Protein AF-A0A0G0LYJ4-F1 (afdb_monomer)

Mean predicted aligned error: 6.19 Å

Foldseek 3Di:
DEEEEAAWDFPVRDDQVVLQQLAWFCWAQDPLRDTHGGQFNDWDDDPQAQKIKTFGDQPFAWPVRHTQFPVQFDDDDPPWDWDRPDRGMIMTGHPDHDPCVSVVRRRGTADPPSTHRHQWHFPDWDDDVRTTQWTWIAGPVRDIYIYGYDHDLVVSVVCVVVVVGVYYPPRPDCPPCVVPPVDDDDDDDPLVDDDDDDQPLVDDPSVPPLLVLLVLQQDAPVVPPDDDDPDPHGPSDPPDDPPHDHSHHDNVSSVVSVVPDPDDPVPPPD

Organism: NCBI:txid1618549

Nearest PDB structures (foldseek):
  4oeu-assembly1_A  TM=7.403E-01  e=1.651E-14  Campylobacter jejuni subsp. jejuni NCTC 11168 = ATCC 700819
  4oes-assembly1_A  TM=7.155E-01  e=1.148E-12  Brucella suis
  3qim-assembly2_B  TM=7.114E-01  e=8.483E-12  Escherichia coli K-12
  4wed-assembly1_A  TM=6.918E-01  e=3.859E-11  Sinorhizobium meliloti 1021
  2noo-assembly1_A  TM=6.939E-01  e=2.105E-11  Escherichia coli K-12

Radius of gyration: 23.81 Å; Cα contacts (8 Å, |Δi|>4): 448; chains: 1; bounding box: 63×43×62 Å

Sequence (270 aa):
MRVGITGRYHTDDLPEIILQDISEGLTKIDDAGQVTAGLAKSWETNDNGKTWIFHLDENKFWQDGKKVSSETVQYSFENVPIERPDSSTLVFRLESPFAPFPSVVAKPTFKKGLLGTGEWRVVNLSLVGSYVERLSLVNKNGDKKVVKFYPTEERVKLAFKLGEVDAIYDLIDPKPFDKWGVVKLSQIPDLGRYVAVFFNTKVGLLGNKDFRQALSYATDKETLSYERAISPLSPLSWAYNPQVKPYSFDQERARELIKDMDLPKEQKEN

pLDDT: mean 92.32, std 8.9, range [36.47, 98.69]

Structure (mmCIF, N/CA/C/O backbone):
data_AF-A0A0G0LYJ4-F1
#
_entry.id   AF-A0A0G0LYJ4-F1
#
loop_
_atom_site.group_PDB
_atom_site.id
_atom_site.type_symbol
_atom_site.label_atom_id
_atom_site.label_alt_id
_atom_site.label_comp_id
_atom_site.label_asym_id
_atom_site.label_entity_id
_atom_site.label_seq_id
_atom_site.pdbx_PDB_ins_code
_atom_site.Cartn_x
_atom_site.Cartn_y
_atom_site.Cartn_z
_atom_site.occupancy
_atom_site.B_iso_or_equiv
_atom_site.auth_seq_id
_atom_site.auth_comp_id
_atom_site.auth_asym_id
_atom_site.auth_atom_id
_atom_site.pdbx_PDB_model_num
ATOM 1 N N . MET A 1 1 ? -20.030 -10.721 -4.122 1.00 94.69 1 MET A N 1
ATOM 2 C CA . MET A 1 1 ? -19.053 -10.632 -5.230 1.00 94.69 1 MET A CA 1
ATOM 3 C C . MET A 1 1 ? -17.820 -11.467 -4.913 1.00 94.69 1 MET A C 1
ATOM 5 O O . MET A 1 1 ? -17.363 -11.447 -3.776 1.00 94.69 1 MET A O 1
ATOM 9 N N . ARG A 1 2 ? -17.289 -12.203 -5.888 1.00 97.94 2 ARG A N 1
ATOM 10 C CA . ARG A 1 2 ? -16.074 -13.021 -5.799 1.00 97.94 2 ARG A CA 1
ATOM 11 C C . ARG A 1 2 ? -15.002 -12.401 -6.693 1.00 97.94 2 ARG A C 1
A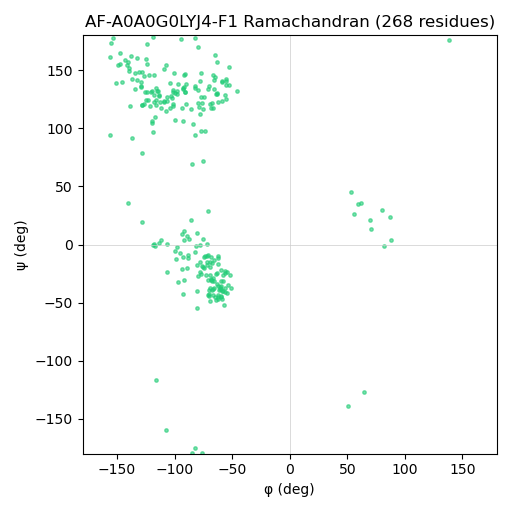TOM 13 O O . ARG A 1 2 ? -15.231 -12.239 -7.883 1.00 97.94 2 ARG A O 1
ATOM 20 N N . VAL A 1 3 ? -13.851 -12.065 -6.141 1.00 97.88 3 VAL A N 1
ATOM 21 C CA . VAL A 1 3 ? -12.751 -11.396 -6.837 1.00 97.88 3 VAL A CA 1
ATOM 22 C C . VAL A 1 3 ? -11.553 -12.333 -6.872 1.00 97.88 3 VAL A C 1
ATOM 24 O O . VAL A 1 3 ? -11.203 -12.926 -5.853 1.00 97.88 3 VAL A O 1
ATOM 27 N N . GLY A 1 4 ? -10.944 -12.486 -8.042 1.00 98.12 4 GLY A N 1
ATOM 28 C CA . GLY A 1 4 ? -9.654 -13.139 -8.211 1.00 98.12 4 GLY A CA 1
ATOM 29 C C . GLY A 1 4 ? -8.525 -12.114 -8.270 1.00 98.12 4 GLY A C 1
ATOM 30 O O . GLY A 1 4 ? -8.670 -11.091 -8.933 1.00 98.12 4 GLY A O 1
ATOM 31 N N . ILE A 1 5 ? -7.411 -12.399 -7.600 1.00 97.38 5 ILE A N 1
ATOM 32 C CA . ILE A 1 5 ? -6.181 -11.597 -7.657 1.00 97.38 5 ILE A CA 1
ATOM 33 C C . ILE A 1 5 ? -5.008 -12.525 -7.964 1.00 97.38 5 ILE A C 1
ATOM 35 O O . ILE A 1 5 ? -4.907 -13.614 -7.389 1.00 97.38 5 ILE A O 1
ATOM 39 N N . THR A 1 6 ? -4.132 -12.106 -8.874 1.00 96.19 6 THR A N 1
ATOM 40 C CA . THR A 1 6 ? -2.898 -12.832 -9.189 1.00 96.19 6 THR A CA 1
ATOM 41 C C . THR A 1 6 ? -1.829 -12.534 -8.142 1.00 96.19 6 THR A C 1
ATOM 43 O O . THR A 1 6 ? -1.583 -11.380 -7.824 1.00 96.19 6 THR A O 1
ATOM 46 N N . GLY A 1 7 ? -1.160 -13.564 -7.632 1.00 95.31 7 GLY A N 1
ATOM 47 C CA . GLY A 1 7 ? -0.036 -13.439 -6.712 1.00 95.31 7 GLY A CA 1
ATOM 48 C C . GLY A 1 7 ? -0.080 -14.452 -5.573 1.00 95.31 7 GLY A C 1
ATOM 49 O O . GLY A 1 7 ? -1.011 -15.249 -5.433 1.00 95.31 7 GLY A O 1
ATOM 50 N N . ARG A 1 8 ? 0.976 -14.431 -4.762 1.00 95.81 8 ARG A N 1
ATOM 51 C CA . ARG A 1 8 ? 1.080 -15.189 -3.516 1.00 95.81 8 ARG A CA 1
ATOM 52 C C . ARG A 1 8 ? 1.348 -14.205 -2.394 1.00 95.81 8 ARG A C 1
ATOM 54 O O . ARG A 1 8 ? 2.332 -13.480 -2.464 1.00 95.81 8 ARG A O 1
ATOM 61 N N . TYR A 1 9 ? 0.490 -14.238 -1.387 1.00 96.62 9 TYR A N 1
ATOM 62 C CA . TYR A 1 9 ? 0.508 -13.296 -0.279 1.00 96.62 9 TYR A CA 1
ATOM 63 C C . TYR A 1 9 ? 0.399 -14.063 1.033 1.00 96.62 9 TYR A C 1
ATOM 65 O O . TYR A 1 9 ? -0.315 -15.060 1.115 1.00 96.62 9 TYR A O 1
ATOM 73 N N . HIS A 1 10 ? 1.119 -13.615 2.037 1.00 95.62 10 HIS A N 1
ATOM 74 C CA . HIS A 1 10 ? 0.921 -13.859 3.452 1.00 95.62 10 HIS A CA 1
ATOM 75 C C . HIS A 1 10 ? -0.089 -12.849 4.026 1.00 95.62 10 HIS A C 1
ATOM 77 O O . HIS A 1 10 ? -0.680 -12.025 3.329 1.00 95.62 10 HIS A O 1
ATOM 83 N N . THR A 1 11 ? -0.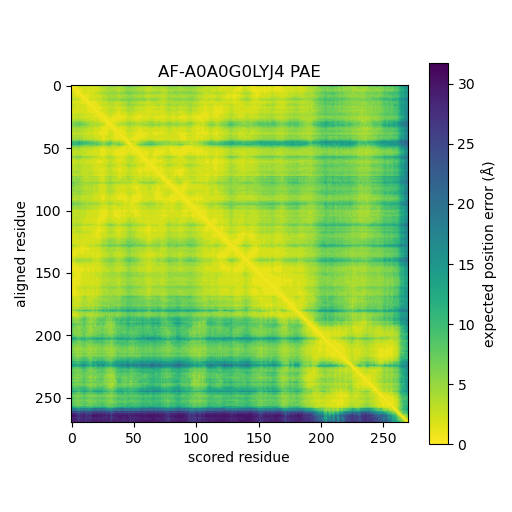364 -12.942 5.324 1.00 91.88 11 THR A N 1
ATOM 84 C CA . THR A 1 11 ? -1.320 -12.038 5.984 1.00 91.88 11 THR A CA 1
ATOM 85 C C . THR A 1 11 ? -0.779 -10.625 6.198 1.00 91.88 11 THR A C 1
ATOM 87 O O . THR A 1 11 ? -1.561 -9.708 6.422 1.00 91.88 11 THR A O 1
ATOM 90 N N . ASP A 1 12 ? 0.539 -10.451 6.170 1.00 88.88 12 ASP A N 1
ATOM 91 C CA . ASP A 1 12 ? 1.268 -9.208 6.440 1.00 88.88 12 ASP A CA 1
ATOM 92 C C . ASP A 1 12 ? 1.718 -8.457 5.172 1.00 88.88 12 ASP A C 1
ATOM 94 O O . ASP A 1 12 ? 2.195 -7.322 5.271 1.00 88.88 12 ASP A O 1
ATOM 98 N N . ASP A 1 13 ? 1.515 -9.052 3.992 1.00 92.19 13 ASP A N 1
ATOM 99 C CA . ASP A 1 13 ? 1.905 -8.510 2.682 1.00 92.19 13 ASP A CA 1
ATOM 100 C C . ASP A 1 13 ? 0.751 -8.500 1.651 1.00 92.19 13 ASP A C 1
ATOM 102 O O . ASP A 1 13 ? 0.998 -8.412 0.448 1.00 92.19 13 ASP A O 1
ATOM 106 N N . LEU A 1 14 ? -0.510 -8.579 2.103 1.00 95.06 14 LEU A N 1
ATOM 107 C CA . LEU A 1 14 ? -1.691 -8.526 1.229 1.00 95.06 14 LEU A CA 1
ATOM 108 C C . LEU A 1 14 ? -1.679 -7.286 0.307 1.00 95.06 14 LEU A C 1
ATOM 110 O O . LEU A 1 14 ? -1.147 -6.244 0.693 1.00 95.06 14 LEU A O 1
ATOM 114 N N . PRO A 1 15 ? -2.325 -7.346 -0.877 1.00 92.94 15 PRO A N 1
ATOM 115 C CA . PRO A 1 15 ? -2.405 -6.197 -1.776 1.00 92.94 15 PRO A CA 1
ATOM 116 C C . PRO A 1 15 ? -3.001 -4.963 -1.099 1.00 92.94 15 PRO A C 1
ATOM 118 O O . PRO A 1 15 ? -4.000 -5.069 -0.386 1.00 92.94 15 PRO A O 1
ATOM 121 N N . GLU A 1 16 ? -2.450 -3.788 -1.405 1.00 88.75 16 GLU A N 1
ATOM 122 C CA . GLU A 1 16 ? -2.849 -2.514 -0.793 1.00 88.75 16 GLU A CA 1
ATOM 123 C C . GLU A 1 16 ? -4.356 -2.246 -0.919 1.00 88.75 16 GLU A C 1
ATOM 125 O O . GLU A 1 16 ? -5.001 -1.900 0.065 1.00 88.75 16 GLU A O 1
ATOM 130 N N . ILE A 1 17 ? -4.953 -2.527 -2.084 1.00 88.62 17 ILE A N 1
ATOM 131 C CA . ILE A 1 17 ? -6.402 -2.377 -2.308 1.00 88.62 17 ILE A CA 1
ATOM 132 C C . ILE A 1 17 ? -7.249 -3.210 -1.331 1.00 88.62 17 ILE A C 1
ATOM 134 O O . ILE A 1 17 ? -8.345 -2.811 -0.952 1.00 88.62 17 ILE A O 1
ATOM 138 N N . ILE A 1 18 ? -6.741 -4.365 -0.893 1.00 94.56 18 ILE A N 1
ATOM 139 C CA . ILE A 1 18 ? -7.409 -5.207 0.103 1.00 94.56 18 ILE A CA 1
ATOM 140 C C . ILE A 1 18 ? -7.157 -4.671 1.512 1.00 94.56 18 ILE A C 1
ATOM 142 O O . ILE A 1 18 ? -8.072 -4.662 2.331 1.00 94.56 18 ILE A O 1
ATOM 146 N N . LEU A 1 19 ? -5.939 -4.213 1.807 1.00 94.38 19 LEU A N 1
ATOM 147 C CA . LEU A 1 19 ? -5.608 -3.643 3.113 1.00 94.38 19 LEU A CA 1
ATOM 148 C C . LEU A 1 19 ? -6.426 -2.376 3.403 1.00 94.38 19 LEU A C 1
ATOM 150 O O . LEU A 1 19 ? -6.977 -2.265 4.498 1.00 94.38 19 LEU A O 1
ATOM 154 N N . GLN A 1 20 ? -6.565 -1.481 2.421 1.00 92.31 20 GLN A N 1
ATOM 155 C CA . GLN A 1 20 ? -7.328 -0.230 2.527 1.00 92.31 20 GLN A CA 1
ATOM 156 C C . GLN A 1 20 ? -8.843 -0.451 2.637 1.00 92.31 20 GLN A C 1
ATOM 158 O O . GLN A 1 20 ? -9.533 0.310 3.314 1.00 92.31 20 GLN A O 1
ATOM 163 N N . ASP A 1 21 ? -9.367 -1.527 2.041 1.00 94.00 21 ASP A N 1
ATOM 164 C CA . ASP A 1 21 ? -10.759 -1.952 2.238 1.00 94.00 21 ASP A CA 1
ATOM 165 C C . ASP A 1 21 ? -11.027 -2.348 3.707 1.00 94.00 21 ASP A C 1
ATOM 167 O O . ASP A 1 21 ? -12.137 -2.156 4.221 1.00 94.00 21 ASP A O 1
ATOM 171 N N . ILE A 1 22 ? -10.026 -2.933 4.380 1.00 96.62 22 ILE A N 1
ATOM 172 C CA . ILE A 1 22 ? -10.177 -3.574 5.695 1.00 96.62 22 ILE A CA 1
ATOM 173 C C . ILE A 1 22 ? -9.777 -2.652 6.851 1.00 96.62 22 ILE A C 1
ATOM 175 O O . ILE A 1 22 ? -10.360 -2.744 7.936 1.00 96.62 22 ILE A O 1
ATOM 179 N N . SER A 1 23 ? -8.805 -1.760 6.663 1.00 97.06 23 SER A N 1
ATOM 180 C CA . SER A 1 23 ? -8.334 -0.850 7.710 1.00 97.06 23 SER A CA 1
ATOM 181 C C . SER A 1 23 ? -7.687 0.416 7.155 1.00 97.06 23 SER A C 1
ATOM 183 O O . SER A 1 23 ? -7.460 0.550 5.959 1.00 97.06 23 SER A O 1
ATOM 185 N N . GLU A 1 24 ? -7.367 1.347 8.049 1.00 96.38 24 GLU A N 1
ATOM 186 C CA . GLU A 1 24 ? -6.634 2.575 7.738 1.00 96.38 24 GLU A CA 1
ATOM 187 C C . GLU A 1 24 ? -5.378 2.712 8.621 1.00 96.38 24 GLU A C 1
ATOM 189 O O . GLU A 1 24 ? -5.253 2.044 9.654 1.00 96.38 24 GLU A O 1
ATOM 194 N N . GLY A 1 25 ? -4.416 3.532 8.189 1.00 97.56 25 GLY A N 1
ATOM 195 C CA . GLY A 1 25 ? -3.227 3.886 8.968 1.00 97.56 25 GLY A CA 1
ATOM 196 C C . GLY A 1 25 ? -3.492 5.015 9.969 1.00 97.56 25 GLY A C 1
ATOM 197 O O . GLY A 1 25 ? -4.618 5.495 10.112 1.00 97.56 25 GLY A O 1
ATOM 198 N N . LEU A 1 26 ? -2.451 5.490 10.665 1.00 98.38 26 LEU A N 1
ATOM 199 C CA . LEU A 1 26 ? -2.563 6.724 11.468 1.00 98.38 26 LEU A CA 1
ATOM 200 C C . LEU A 1 26 ? -2.915 7.916 10.581 1.00 98.38 26 LEU A C 1
ATOM 202 O O . LEU A 1 26 ? -3.711 8.768 10.964 1.00 98.38 26 LEU A O 1
ATOM 206 N N . THR A 1 27 ? -2.370 7.921 9.379 1.00 98.06 27 THR A N 1
ATOM 207 C CA . THR A 1 27 ? -2.645 8.875 8.311 1.00 98.06 27 THR A CA 1
ATOM 208 C C . THR A 1 27 ? -3.209 8.131 7.101 1.00 98.06 27 THR A C 1
ATOM 210 O O . THR A 1 27 ? -3.362 6.906 7.109 1.00 98.06 27 THR A O 1
ATOM 213 N N . LYS A 1 28 ? -3.539 8.876 6.050 1.00 95.19 28 LYS A N 1
ATOM 214 C CA . LYS A 1 28 ? -3.900 8.361 4.728 1.00 95.19 28 LYS A CA 1
ATOM 215 C C . LYS A 1 28 ? -3.151 9.123 3.654 1.00 95.19 28 LYS A C 1
ATOM 217 O O . LYS A 1 28 ? -2.698 10.236 3.903 1.00 95.19 28 LYS A O 1
ATOM 222 N N . ILE A 1 29 ? -3.065 8.536 2.470 1.00 89.75 29 ILE A N 1
ATOM 223 C CA . ILE A 1 29 ? -2.664 9.239 1.254 1.00 89.75 29 ILE A CA 1
ATOM 224 C C . ILE A 1 29 ? -3.925 9.421 0.416 1.00 89.75 29 ILE A C 1
ATOM 226 O O . ILE A 1 29 ? -4.631 8.445 0.172 1.00 89.75 29 ILE A O 1
ATOM 230 N N . ASP A 1 30 ? -4.247 10.659 0.060 1.00 86.88 30 ASP A N 1
ATOM 231 C CA . ASP A 1 30 ? -5.383 10.948 -0.816 1.00 86.88 30 ASP A CA 1
ATOM 232 C C . ASP A 1 30 ? -5.027 10.773 -2.303 1.00 86.88 30 ASP A C 1
ATOM 234 O O . ASP A 1 30 ? -3.881 10.492 -2.666 1.00 86.88 30 ASP A O 1
ATOM 238 N N . ASP A 1 31 ? -6.014 10.971 -3.177 1.00 81.50 31 ASP A N 1
ATOM 239 C CA . ASP A 1 31 ? -5.844 10.862 -4.631 1.00 81.50 31 ASP A CA 1
ATOM 240 C C . ASP A 1 31 ? -4.850 11.892 -5.204 1.00 81.50 31 ASP A C 1
ATOM 242 O O . ASP A 1 31 ? -4.366 11.732 -6.322 1.00 81.50 31 ASP A O 1
ATOM 246 N N . ALA A 1 32 ? -4.524 12.950 -4.453 1.00 81.50 32 ALA A N 1
ATOM 247 C CA . ALA A 1 32 ? -3.512 13.941 -4.808 1.00 81.50 32 ALA A CA 1
ATOM 248 C C . ALA A 1 32 ? -2.127 13.607 -4.220 1.00 81.50 32 ALA A C 1
ATOM 250 O O . ALA A 1 32 ? -1.219 14.438 -4.262 1.00 81.50 32 ALA A O 1
ATOM 251 N N . GLY A 1 33 ? -1.952 12.416 -3.638 1.00 81.00 33 GLY A N 1
ATOM 252 C CA . GLY A 1 33 ? -0.697 11.988 -3.027 1.00 81.00 33 GLY A CA 1
ATOM 253 C C . GLY A 1 33 ? -0.354 12.723 -1.727 1.00 81.00 33 GLY A C 1
ATOM 254 O O . GLY A 1 33 ? 0.793 12.650 -1.274 1.00 81.00 33 GLY A O 1
ATOM 255 N N . GLN A 1 34 ? -1.301 13.451 -1.132 1.00 87.38 34 GLN A N 1
ATOM 256 C CA . GLN A 1 34 ? -1.088 14.222 0.088 1.00 87.38 34 GLN A CA 1
ATOM 257 C C . GLN A 1 34 ? -1.426 13.401 1.326 1.00 87.38 34 GLN A C 1
ATOM 259 O O . GLN A 1 34 ? -2.350 12.586 1.337 1.00 87.38 34 GLN A O 1
ATOM 264 N N . VAL A 1 35 ? -0.673 13.642 2.400 1.00 93.38 35 VAL A N 1
ATOM 265 C CA . VAL A 1 35 ? -0.939 13.004 3.687 1.00 93.38 35 VAL A CA 1
ATOM 266 C C . VAL A 1 35 ? -2.138 13.679 4.351 1.00 93.38 35 VAL A C 1
ATOM 268 O O . VAL A 1 35 ? -2.111 14.876 4.630 1.00 93.38 35 VAL A O 1
ATOM 271 N N . THR A 1 36 ? -3.168 12.895 4.649 1.00 95.88 36 THR A N 1
ATOM 272 C CA . THR A 1 36 ? -4.413 13.323 5.296 1.00 95.88 36 THR A CA 1
ATOM 273 C C . THR A 1 36 ? -4.689 12.514 6.570 1.00 95.88 36 THR A C 1
ATOM 275 O O . THR A 1 36 ? -3.966 11.572 6.907 1.00 95.88 36 THR A O 1
ATOM 278 N N . ALA A 1 37 ? -5.715 12.911 7.329 1.00 97.69 37 ALA A N 1
ATOM 279 C CA . ALA A 1 37 ? -6.088 12.262 8.586 1.00 97.69 37 ALA A CA 1
ATOM 280 C C . ALA A 1 37 ? -6.592 10.817 8.379 1.00 97.69 37 ALA A C 1
ATOM 282 O O . ALA A 1 37 ? -7.430 10.547 7.516 1.00 97.69 37 ALA A O 1
ATOM 283 N N . GLY A 1 38 ? -6.094 9.895 9.207 1.00 97.19 38 GLY A N 1
ATOM 284 C CA . GLY A 1 38 ? -6.492 8.485 9.253 1.00 97.19 38 GLY A CA 1
ATOM 285 C C . GLY A 1 38 ? -7.125 8.145 10.601 1.00 97.19 38 GLY A C 1
ATOM 286 O O . GLY A 1 38 ? -8.168 8.695 10.958 1.00 97.19 38 GLY A O 1
ATOM 287 N N . LEU A 1 39 ? -6.495 7.245 11.362 1.00 98.19 39 LEU A N 1
ATOM 288 C CA . LEU A 1 39 ? -6.816 7.021 12.778 1.00 98.19 39 LEU A CA 1
ATOM 289 C C . LEU A 1 39 ? -6.407 8.204 13.666 1.00 98.19 39 LEU A C 1
ATOM 291 O O . LEU A 1 39 ? -6.989 8.392 14.733 1.00 98.19 39 LEU A O 1
ATOM 295 N N . ALA A 1 40 ? -5.410 8.983 13.246 1.00 98.56 40 ALA A N 1
ATOM 296 C CA . ALA A 1 40 ? -5.021 10.230 13.884 1.00 98.56 40 ALA A CA 1
ATOM 297 C C . ALA A 1 40 ? -5.734 11.417 13.226 1.00 98.56 40 ALA A C 1
ATOM 299 O O . ALA A 1 40 ? -5.761 11.533 11.999 1.00 98.56 40 ALA A O 1
ATOM 300 N N . LYS A 1 41 ? -6.279 12.317 14.052 1.00 97.94 41 LYS A N 1
ATOM 301 C CA . LYS A 1 41 ? -6.887 13.583 13.605 1.00 97.94 41 LYS A CA 1
ATOM 302 C C . LYS A 1 41 ? -5.843 14.656 13.302 1.00 97.94 41 LYS A C 1
ATOM 304 O O . LYS A 1 41 ? -6.104 15.556 12.511 1.00 97.94 41 LYS A O 1
ATOM 309 N N . SER A 1 42 ? -4.685 14.579 13.950 1.00 98.31 42 SER A N 1
ATOM 310 C CA . SER A 1 42 ? -3.579 15.514 13.771 1.00 98.31 42 SER A CA 1
ATOM 311 C C . SER A 1 42 ? -2.254 14.872 14.166 1.00 98.31 42 SER A C 1
ATOM 313 O O . SER A 1 42 ? -2.212 13.869 14.886 1.00 98.31 42 SER A O 1
ATOM 315 N N . TRP A 1 43 ? -1.168 15.465 13.685 1.00 98.19 43 TRP A N 1
ATOM 316 C CA . TRP A 1 43 ? 0.189 15.100 14.052 1.00 98.19 43 TRP A CA 1
ATOM 317 C C . TRP A 1 43 ? 1.105 16.318 13.991 1.00 98.19 43 TRP A C 1
ATOM 319 O O . TRP A 1 43 ? 0.842 17.271 13.256 1.00 98.19 43 TRP A O 1
ATOM 329 N N . GLU A 1 44 ? 2.185 16.277 14.757 1.00 97.69 44 GLU A N 1
ATOM 330 C CA . GLU A 1 44 ? 3.153 17.364 14.852 1.00 97.69 44 GLU A CA 1
ATOM 331 C C . GLU A 1 44 ? 4.571 16.838 15.089 1.00 97.69 44 GLU A C 1
ATOM 333 O O . GLU A 1 44 ? 4.787 15.675 15.442 1.00 97.69 44 GLU A O 1
ATOM 338 N N . THR A 1 45 ? 5.549 17.713 14.876 1.00 96.62 45 THR A N 1
ATOM 339 C CA . THR A 1 45 ? 6.952 17.479 15.216 1.00 96.62 45 THR A CA 1
ATOM 340 C C . THR A 1 45 ? 7.538 18.739 15.843 1.00 96.62 45 THR A C 1
ATOM 342 O O . THR A 1 45 ? 7.207 19.851 15.433 1.00 96.62 45 THR A O 1
ATOM 345 N N . ASN A 1 46 ? 8.396 18.573 16.848 1.00 92.06 46 ASN A N 1
ATOM 346 C CA . ASN A 1 46 ? 8.985 19.669 17.624 1.00 92.06 46 ASN A CA 1
ATOM 347 C C . ASN A 1 46 ? 10.515 19.767 17.486 1.00 92.06 46 ASN A C 1
ATOM 349 O O . ASN A 1 46 ? 11.128 20.663 18.061 1.00 92.06 46 ASN A O 1
ATOM 353 N N . ASP A 1 47 ? 11.138 18.866 16.727 1.00 92.38 47 ASP A N 1
ATOM 354 C CA . ASP A 1 47 ? 12.594 18.711 16.642 1.00 92.38 47 ASP A CA 1
ATOM 355 C C . ASP A 1 47 ? 13.070 18.421 15.206 1.00 92.38 47 ASP A C 1
ATOM 357 O O . ASP A 1 47 ? 14.032 17.682 14.971 1.00 92.38 47 ASP A O 1
ATOM 361 N N . ASN A 1 48 ? 12.396 19.043 14.236 1.00 88.88 48 ASN A N 1
ATOM 362 C CA . ASN A 1 48 ? 12.660 18.908 12.802 1.00 88.88 48 ASN A CA 1
ATOM 363 C C . ASN A 1 48 ? 12.470 17.477 12.270 1.00 88.88 48 ASN A C 1
ATOM 365 O O . ASN A 1 48 ? 13.189 17.054 11.368 1.00 88.88 48 ASN A O 1
ATOM 369 N N . GLY A 1 49 ? 11.493 16.732 12.789 1.00 92.94 49 GLY A N 1
ATOM 370 C CA . GLY A 1 49 ? 11.117 15.422 12.259 1.00 92.94 49 GLY A CA 1
ATOM 371 C C . GLY A 1 49 ? 11.924 14.257 12.822 1.00 92.94 49 GLY A C 1
ATOM 372 O O . GLY A 1 49 ? 12.021 13.239 12.140 1.00 92.94 49 GLY A O 1
ATOM 373 N N . LYS A 1 50 ? 12.515 14.393 14.019 1.00 96.44 50 LYS A N 1
ATOM 374 C CA . LYS A 1 50 ? 13.064 13.259 14.788 1.00 96.44 50 LYS A CA 1
ATOM 375 C C . LYS A 1 50 ? 12.036 12.677 15.759 1.00 96.44 50 LYS A C 1
ATOM 377 O O . LYS A 1 50 ? 12.047 11.480 16.013 1.00 96.44 50 LYS A O 1
ATOM 382 N N . THR A 1 51 ? 11.128 13.494 16.263 1.00 97.88 51 THR A N 1
ATOM 383 C CA . THR A 1 51 ? 10.017 13.121 17.125 1.00 97.88 51 THR A CA 1
ATOM 384 C C . THR A 1 51 ? 8.728 13.467 16.402 1.00 97.88 51 THR A C 1
ATOM 386 O O . THR A 1 51 ? 8.506 14.621 16.026 1.00 97.88 51 THR A O 1
ATOM 389 N N . TRP A 1 52 ? 7.876 12.464 16.215 1.00 98.31 52 TRP A N 1
ATOM 390 C CA . TRP A 1 52 ? 6.546 12.626 15.638 1.00 98.31 52 TRP A CA 1
ATOM 391 C C . TRP A 1 52 ? 5.484 12.250 16.659 1.00 98.31 52 TRP A C 1
ATOM 393 O O . TRP A 1 52 ? 5.495 11.135 17.178 1.00 98.31 52 TRP A O 1
ATOM 403 N N . ILE A 1 53 ? 4.569 13.177 16.926 1.00 98.56 53 ILE A N 1
ATOM 404 C CA . ILE A 1 53 ? 3.475 13.022 17.884 1.00 98.56 53 ILE A CA 1
ATOM 405 C C . ILE A 1 53 ? 2.179 12.915 17.085 1.00 98.56 53 ILE A C 1
ATOM 407 O O . ILE A 1 53 ? 1.872 13.805 16.299 1.00 98.56 53 ILE A O 1
ATOM 411 N N . PHE A 1 54 ? 1.431 11.830 17.268 1.00 98.69 54 PHE A N 1
ATOM 412 C CA . PHE A 1 54 ? 0.143 11.591 16.617 1.00 98.69 54 PHE A CA 1
ATOM 413 C C . PHE A 1 54 ? -0.976 11.584 17.651 1.00 98.69 54 PHE A C 1
ATOM 415 O O . PHE A 1 54 ? -0.916 10.830 18.625 1.00 98.69 54 PHE A O 1
ATOM 422 N N . HIS A 1 55 ? -2.021 12.369 17.393 1.00 98.69 55 HIS A N 1
ATOM 423 C CA . HIS A 1 55 ? -3.213 12.443 18.232 1.00 98.69 55 HIS A CA 1
ATOM 424 C C . HIS A 1 55 ? -4.359 11.680 17.575 1.00 98.69 55 HIS A C 1
ATOM 426 O O . HIS A 1 55 ? -4.819 12.036 16.488 1.00 98.69 55 HIS A O 1
ATOM 432 N N . LEU A 1 56 ? -4.830 10.631 18.242 1.00 98.62 56 LEU A N 1
ATOM 433 C CA . LEU A 1 56 ? -5.910 9.776 17.768 1.00 98.62 56 LEU A CA 1
ATOM 434 C C . LEU A 1 56 ? -7.246 10.527 17.706 1.00 98.62 56 LEU A C 1
ATOM 436 O O . LEU A 1 56 ? -7.548 11.399 18.527 1.00 98.62 56 LEU A O 1
ATOM 440 N N . ASP A 1 57 ? -8.056 10.170 16.714 1.00 98.00 57 ASP A N 1
ATOM 441 C CA . ASP A 1 57 ? -9.448 10.590 16.621 1.00 98.00 57 ASP A CA 1
ATOM 442 C C . ASP A 1 57 ? -10.312 9.721 17.545 1.00 98.00 57 ASP A C 1
ATOM 444 O O . ASP A 1 57 ? -10.378 8.496 17.436 1.00 98.00 57 ASP A O 1
ATOM 448 N N . GLU A 1 58 ? -11.003 10.377 18.471 1.00 94.50 58 GLU A N 1
ATOM 449 C CA . GLU A 1 58 ? -11.848 9.724 19.463 1.00 94.50 58 GLU A CA 1
ATOM 450 C C . GLU A 1 58 ? -13.109 9.085 18.875 1.00 94.50 58 GLU A C 1
ATOM 452 O O . GLU A 1 58 ? -13.743 8.262 19.534 1.00 94.50 58 GLU A O 1
ATOM 457 N N . ASN A 1 59 ? -13.469 9.423 17.640 1.00 96.56 59 ASN A N 1
ATOM 458 C CA . ASN A 1 59 ? -14.620 8.839 16.960 1.00 96.56 59 ASN A CA 1
ATOM 459 C C . ASN A 1 59 ? -14.262 7.563 16.185 1.00 96.56 59 ASN A C 1
ATOM 461 O O . ASN A 1 59 ? -15.097 7.024 15.454 1.00 96.56 59 ASN A O 1
ATOM 465 N N . LYS A 1 60 ? -13.029 7.062 16.332 1.00 97.38 60 LYS A N 1
ATOM 466 C CA . LYS A 1 60 ? -12.561 5.850 15.659 1.00 97.38 60 LYS A CA 1
ATOM 467 C C . LYS A 1 60 ? -12.805 4.610 16.505 1.00 97.38 60 LYS A C 1
ATOM 469 O O . LYS A 1 60 ? -12.446 4.532 17.682 1.00 97.38 60 LYS A O 1
ATOM 474 N N . PHE A 1 61 ? -13.379 3.603 15.856 1.00 97.31 61 PHE A N 1
ATOM 475 C CA . PHE A 1 61 ? -13.696 2.314 16.451 1.00 97.31 61 PHE A CA 1
ATOM 476 C C . PHE A 1 61 ? -13.152 1.194 15.578 1.00 97.31 61 PHE A C 1
ATOM 478 O O . PHE A 1 61 ? -13.258 1.224 14.351 1.00 97.31 61 PHE A O 1
ATOM 485 N N . TRP A 1 62 ? -12.617 0.178 16.237 1.00 97.69 62 TRP A N 1
ATOM 486 C CA . TRP A 1 62 ? -12.344 -1.105 15.622 1.00 97.69 62 TRP A CA 1
ATOM 487 C C . TRP A 1 62 ? -13.648 -1.764 15.170 1.00 97.69 62 TRP A C 1
ATOM 489 O O . TRP A 1 62 ? -14.727 -1.517 15.713 1.00 97.69 62 TRP A O 1
ATOM 499 N N . GLN A 1 63 ? -13.547 -2.674 14.209 1.00 96.31 63 GLN A N 1
ATOM 500 C CA . GLN A 1 63 ? -14.684 -3.447 13.709 1.00 96.31 63 GLN A CA 1
ATOM 501 C C . GLN A 1 63 ? -15.354 -4.358 14.768 1.00 96.31 63 GLN A C 1
ATOM 503 O O . GLN A 1 63 ? -16.447 -4.861 14.515 1.00 96.31 63 GLN A O 1
ATOM 508 N N . ASP A 1 64 ? -14.744 -4.563 15.948 1.00 95.19 64 ASP A N 1
ATOM 509 C CA . ASP A 1 64 ? -15.369 -5.206 17.125 1.00 95.19 64 ASP A CA 1
ATOM 510 C C . ASP A 1 64 ? -16.134 -4.230 18.041 1.00 95.19 64 ASP A C 1
ATOM 512 O O . ASP A 1 64 ? -16.614 -4.628 19.103 1.00 95.19 64 ASP A O 1
ATOM 516 N N . GLY A 1 65 ? -16.241 -2.957 17.655 1.00 95.62 65 GLY A N 1
ATOM 517 C CA . GLY A 1 65 ? -16.926 -1.909 18.410 1.00 95.62 65 GLY A CA 1
ATOM 518 C C . GLY A 1 65 ? -16.099 -1.293 19.539 1.00 95.62 65 GLY A C 1
ATOM 519 O O . GLY A 1 65 ? -16.579 -0.376 20.203 1.00 95.62 65 GLY A O 1
ATOM 520 N N . LYS A 1 66 ? -14.862 -1.747 19.779 1.00 97.00 66 LYS A N 1
ATOM 521 C CA . LYS A 1 66 ? -13.986 -1.128 20.785 1.00 97.00 66 LYS A CA 1
ATOM 522 C C . LYS A 1 66 ? -13.381 0.165 20.240 1.00 97.00 66 LYS A C 1
ATOM 524 O O . LYS A 1 66 ? -12.975 0.219 19.080 1.00 97.00 66 LYS A O 1
ATOM 529 N N . LYS A 1 67 ? -13.282 1.194 21.089 1.00 97.75 67 LYS A N 1
ATOM 530 C CA . LYS A 1 67 ? -12.622 2.467 20.749 1.00 97.75 67 LYS A CA 1
ATOM 531 C C . LYS A 1 67 ? -11.159 2.206 20.374 1.00 97.75 67 LYS A C 1
ATOM 533 O O . LYS A 1 67 ? -10.504 1.358 20.988 1.00 97.75 67 LYS A O 1
ATOM 538 N N . VAL A 1 68 ? -10.663 2.914 19.365 1.00 98.25 68 VAL A N 1
ATOM 539 C CA . VAL A 1 68 ? -9.238 2.898 19.019 1.00 98.25 68 VAL A CA 1
ATOM 540 C C . VAL A 1 68 ? -8.458 3.640 20.105 1.00 98.25 68 VAL A C 1
ATOM 542 O O . VAL A 1 68 ? -8.857 4.718 20.539 1.00 98.25 68 VAL A O 1
ATOM 545 N N . SER A 1 69 ? -7.355 3.047 20.557 1.00 97.81 69 SER A N 1
ATOM 546 C CA . SER A 1 69 ? -6.414 3.654 21.503 1.00 97.81 69 SER A CA 1
ATOM 547 C C . SER A 1 69 ? -4.964 3.391 21.098 1.00 97.81 69 SER A C 1
ATOM 549 O O . SER A 1 69 ? -4.688 2.459 20.334 1.00 97.81 69 SER A O 1
ATOM 551 N N . SER A 1 70 ? -4.036 4.172 21.650 1.00 97.31 70 SER A N 1
ATOM 552 C CA . SER A 1 70 ? -2.590 4.073 21.408 1.00 97.31 70 SER A CA 1
ATOM 553 C C . SER A 1 70 ? -2.037 2.662 21.648 1.00 97.31 70 SER A C 1
ATOM 555 O O . SER A 1 70 ? -1.178 2.201 20.899 1.00 97.31 70 SER A O 1
ATOM 557 N N . GLU A 1 71 ? -2.587 1.934 22.623 1.00 96.12 71 GLU A N 1
ATOM 558 C CA . GLU A 1 71 ? -2.220 0.546 22.949 1.00 96.12 71 GLU A CA 1
ATOM 559 C C . GLU A 1 71 ? -2.709 -0.482 21.923 1.00 96.12 71 GLU A C 1
ATOM 561 O O . GLU A 1 71 ? -2.141 -1.563 21.773 1.00 96.12 71 GLU A O 1
ATOM 566 N N . THR A 1 72 ? -3.794 -0.170 21.212 1.00 96.31 72 THR A N 1
ATOM 567 C CA . THR A 1 72 ? -4.365 -1.074 20.202 1.00 96.31 72 THR A CA 1
ATOM 568 C C . THR A 1 72 ? -3.777 -0.871 18.813 1.00 96.31 72 THR A C 1
ATOM 570 O O . THR A 1 72 ? -3.874 -1.771 17.982 1.00 96.31 72 THR A O 1
ATOM 573 N N . VAL A 1 73 ? -3.175 0.293 18.563 1.00 96.75 73 VAL A N 1
ATOM 574 C CA . VAL A 1 73 ? -2.509 0.617 17.304 1.00 96.75 73 VAL A CA 1
ATOM 575 C C . VAL A 1 73 ? -1.134 -0.048 17.278 1.00 96.75 73 VAL A C 1
ATOM 577 O O . VAL A 1 73 ? -0.267 0.227 18.112 1.00 96.75 73 VAL A O 1
ATOM 580 N N . GLN A 1 74 ? -0.935 -0.935 16.304 1.00 92.00 74 GLN A N 1
ATOM 581 C CA . GLN A 1 74 ? 0.283 -1.726 16.178 1.00 92.00 74 GLN A CA 1
ATOM 582 C C . GLN A 1 74 ? 1.122 -1.223 15.006 1.00 92.00 74 GLN A C 1
ATOM 584 O O . GLN A 1 74 ? 0.721 -1.340 13.848 1.00 92.00 74 GLN A O 1
ATOM 589 N N . TYR A 1 75 ? 2.300 -0.696 15.332 1.00 93.81 75 TYR A N 1
ATOM 590 C CA . TYR A 1 75 ? 3.398 -0.462 14.402 1.00 93.81 75 TYR A CA 1
ATOM 591 C C . TYR A 1 75 ? 4.662 -1.088 14.973 1.00 93.81 75 TYR A C 1
ATOM 593 O O . TYR A 1 75 ? 4.852 -1.138 16.190 1.00 93.81 75 TYR A O 1
ATOM 601 N N . SER A 1 76 ? 5.523 -1.553 14.080 1.00 90.69 76 SER A N 1
ATOM 602 C CA . SER A 1 76 ? 6.858 -2.017 14.413 1.00 90.69 76 SER A CA 1
ATOM 603 C C . SER A 1 76 ? 7.798 -1.509 13.336 1.00 90.69 76 SER A C 1
ATOM 605 O O . SER A 1 76 ? 7.619 -1.796 12.154 1.00 90.69 76 SER A O 1
ATOM 607 N N . PHE A 1 77 ? 8.756 -0.702 13.764 1.00 93.38 77 PHE A N 1
ATOM 608 C CA . PHE A 1 77 ? 9.781 -0.109 12.929 1.00 93.38 77 PHE A CA 1
ATOM 609 C C . PHE A 1 77 ? 11.119 -0.409 13.599 1.00 93.38 77 PHE A C 1
ATOM 611 O O . PHE A 1 77 ? 11.245 -0.307 14.822 1.00 93.38 77 PHE A O 1
ATOM 618 N N . GLU A 1 78 ? 12.105 -0.813 12.807 1.00 92.62 78 GLU A N 1
ATOM 619 C CA . GLU A 1 78 ? 13.444 -1.090 13.313 1.00 92.62 78 GLU A CA 1
ATOM 620 C C . GLU A 1 78 ? 14.058 0.193 13.885 1.00 92.62 78 GLU A C 1
ATOM 622 O O . GLU A 1 78 ? 14.019 1.239 13.242 1.00 92.62 78 GLU A O 1
ATOM 627 N N . ASN A 1 79 ? 14.582 0.118 15.110 1.00 92.69 79 ASN A N 1
ATOM 628 C CA . ASN A 1 79 ? 15.213 1.232 15.828 1.00 92.69 79 ASN A CA 1
ATOM 629 C C . ASN A 1 79 ? 14.353 2.502 15.996 1.00 92.69 79 ASN A C 1
ATOM 631 O O . ASN A 1 79 ? 14.888 3.593 16.183 1.00 92.69 79 ASN A O 1
ATOM 635 N N . VAL A 1 80 ? 13.023 2.378 15.989 1.00 96.69 80 VAL A N 1
ATOM 636 C CA . VAL A 1 80 ? 12.111 3.499 16.272 1.00 96.69 80 VAL A CA 1
ATOM 637 C C . VAL A 1 80 ? 11.269 3.176 17.507 1.00 96.69 80 VAL A C 1
ATOM 639 O O . VAL A 1 80 ? 10.252 2.480 17.404 1.00 96.69 80 VAL A O 1
ATOM 642 N N . PRO A 1 81 ? 11.665 3.659 18.699 1.00 96.62 81 PRO A N 1
ATOM 643 C CA . PRO A 1 81 ? 10.842 3.559 19.894 1.00 96.62 81 PRO A CA 1
ATOM 644 C C . PRO A 1 81 ? 9.487 4.251 19.710 1.00 96.62 81 PRO A C 1
ATOM 646 O O . PRO A 1 81 ? 9.405 5.343 19.139 1.00 96.62 81 PRO A O 1
ATOM 649 N N . ILE A 1 82 ? 8.435 3.618 20.237 1.00 97.44 82 ILE A N 1
ATOM 650 C CA . ILE A 1 82 ? 7.069 4.151 20.256 1.00 97.44 82 ILE A CA 1
ATOM 651 C C . ILE A 1 82 ? 6.646 4.339 21.713 1.00 97.44 82 ILE A C 1
ATOM 653 O O . ILE A 1 82 ? 6.420 3.360 22.428 1.00 97.44 82 ILE A O 1
ATOM 657 N N . GLU A 1 83 ? 6.523 5.589 22.147 1.00 97.62 83 GLU A N 1
ATOM 658 C CA . GLU A 1 83 ? 5.977 5.946 23.458 1.00 97.62 83 GLU A CA 1
ATOM 659 C C . GLU A 1 83 ? 4.461 6.158 23.354 1.00 97.62 83 GLU A C 1
ATOM 661 O O . GLU A 1 83 ? 3.939 6.623 22.337 1.00 97.62 83 GLU A O 1
ATOM 666 N N . ARG A 1 84 ? 3.746 5.816 24.428 1.00 97.88 84 ARG A N 1
ATOM 667 C CA . ARG A 1 84 ? 2.287 5.949 24.545 1.00 97.88 84 ARG A CA 1
ATOM 668 C C . ARG A 1 84 ? 1.963 6.703 25.837 1.00 97.88 84 ARG A C 1
ATOM 670 O O . ARG A 1 84 ? 1.668 6.065 26.843 1.00 97.88 84 ARG A O 1
ATOM 677 N N . PRO A 1 85 ? 2.094 8.044 25.860 1.00 97.50 85 PRO A N 1
ATOM 678 C CA . PRO A 1 85 ? 1.905 8.831 27.084 1.00 97.50 85 PRO A CA 1
ATOM 679 C C . PRO A 1 85 ? 0.501 8.685 27.682 1.00 97.50 85 PRO A C 1
ATOM 681 O O . PRO A 1 85 ? 0.319 8.756 28.895 1.00 97.50 85 PRO A O 1
ATOM 684 N N . ASP A 1 86 ? -0.488 8.472 26.815 1.00 97.88 86 ASP A N 1
ATOM 685 C CA . ASP A 1 86 ? -1.889 8.295 27.159 1.00 97.88 86 ASP A CA 1
ATOM 686 C C . ASP A 1 86 ? -2.603 7.454 26.084 1.00 97.88 86 ASP A C 1
ATOM 688 O O . ASP A 1 86 ? -2.017 7.069 25.068 1.00 97.88 86 ASP A O 1
ATOM 692 N N . SER A 1 87 ? -3.894 7.171 26.293 1.00 97.56 87 SER A N 1
ATOM 693 C CA . SER A 1 87 ? -4.703 6.329 25.397 1.00 97.56 87 SER A CA 1
ATOM 694 C C . SER A 1 87 ? -4.949 6.906 23.996 1.00 97.56 87 SER A C 1
ATOM 696 O O . SER A 1 87 ? -5.416 6.182 23.120 1.00 97.56 87 SER A O 1
ATOM 698 N N . SER A 1 88 ? -4.663 8.186 23.775 1.00 97.94 88 SER A N 1
ATOM 699 C CA . SER A 1 88 ? -4.948 8.938 22.550 1.00 97.94 88 SER A CA 1
ATOM 700 C C . SER A 1 88 ? -3.701 9.468 21.841 1.00 97.94 88 SER A C 1
ATOM 702 O O . SER A 1 88 ? -3.834 10.081 20.786 1.00 97.94 88 SER A O 1
ATOM 704 N N . THR A 1 89 ? -2.504 9.203 22.366 1.00 98.38 89 THR A N 1
ATOM 705 C CA . THR A 1 89 ? -1.255 9.762 21.838 1.00 98.38 89 THR A CA 1
ATOM 706 C C . THR A 1 89 ? -0.245 8.657 21.530 1.00 98.38 89 THR A C 1
ATOM 708 O O . THR A 1 89 ? 0.017 7.796 22.372 1.00 98.38 89 THR A O 1
ATOM 711 N N . LEU A 1 90 ? 0.346 8.688 20.331 1.00 98.44 90 LEU A N 1
ATOM 712 C CA . LEU A 1 90 ? 1.537 7.901 19.985 1.00 98.44 90 LEU A CA 1
ATOM 713 C C . LEU A 1 90 ? 2.698 8.841 19.666 1.00 98.44 90 LEU A C 1
ATOM 715 O O . LEU A 1 90 ? 2.525 9.790 18.904 1.00 98.44 90 LEU A O 1
ATOM 719 N N . VAL A 1 91 ? 3.881 8.551 20.202 1.00 98.31 91 VAL A N 1
ATOM 720 C CA . VAL A 1 91 ? 5.103 9.319 19.941 1.00 98.31 91 VAL A CA 1
ATOM 721 C C . VAL A 1 91 ? 6.163 8.398 19.354 1.00 98.31 91 VAL A C 1
ATOM 723 O O . VAL A 1 91 ? 6.579 7.439 19.998 1.00 98.31 91 VAL A O 1
ATOM 726 N N . PHE A 1 92 ? 6.614 8.694 18.140 1.00 98.25 92 PHE A N 1
ATOM 727 C CA . PHE A 1 92 ? 7.674 7.958 17.453 1.00 98.25 92 PHE A CA 1
ATOM 728 C C . PHE A 1 92 ? 8.985 8.729 17.552 1.00 98.25 92 PHE A C 1
ATOM 730 O O . PHE A 1 92 ? 9.013 9.922 17.242 1.00 98.25 92 PHE A O 1
ATOM 737 N N . ARG A 1 93 ? 10.067 8.049 17.948 1.00 97.25 93 ARG A N 1
ATOM 738 C CA . ARG A 1 93 ? 11.417 8.629 18.014 1.00 97.25 93 ARG A CA 1
ATOM 739 C C . ARG A 1 93 ? 12.329 8.013 16.963 1.00 97.25 93 ARG A C 1
ATOM 741 O O . ARG A 1 93 ? 12.598 6.820 16.993 1.00 97.25 93 ARG A O 1
ATOM 748 N N . LEU A 1 94 ? 12.808 8.839 16.050 1.00 96.69 94 LEU A N 1
ATOM 749 C CA . LEU A 1 94 ? 13.652 8.467 14.925 1.00 96.69 94 LEU A CA 1
ATOM 750 C C . LEU A 1 94 ? 15.117 8.792 15.226 1.00 96.69 94 LEU A C 1
ATOM 752 O O . LEU A 1 94 ? 15.430 9.796 15.867 1.00 96.69 94 LEU A O 1
ATOM 756 N N . GLU A 1 95 ? 16.032 7.980 14.698 1.00 94.94 95 GLU A N 1
ATOM 757 C CA . GLU A 1 95 ? 17.477 8.212 14.834 1.00 94.94 95 GLU A CA 1
ATOM 758 C C . GLU A 1 95 ? 17.940 9.484 14.101 1.00 94.94 95 GLU A C 1
ATOM 760 O O . GLU A 1 95 ? 18.872 10.176 14.524 1.00 94.94 95 GLU A O 1
ATOM 765 N N . SER A 1 96 ? 17.267 9.826 13.000 1.00 94.69 96 SER A N 1
ATOM 766 C CA . SER A 1 96 ? 17.572 10.983 12.160 1.00 94.69 96 SER A CA 1
ATOM 767 C C . SER A 1 96 ? 16.293 11.680 11.675 1.00 94.69 96 SER A C 1
ATOM 769 O O . SER A 1 96 ? 15.230 11.058 11.666 1.00 94.69 96 SER A O 1
ATOM 771 N N . PRO A 1 97 ? 16.367 12.975 11.305 1.00 96.69 97 PRO A N 1
ATOM 772 C CA . PRO A 1 97 ? 15.225 13.701 10.761 1.00 96.69 97 PRO A CA 1
ATOM 773 C C . PRO A 1 97 ? 14.635 13.000 9.533 1.00 96.69 97 PRO A C 1
ATOM 775 O O . PRO A 1 97 ? 15.341 12.783 8.547 1.00 96.69 97 PRO A O 1
ATOM 778 N N . PHE A 1 98 ? 13.336 12.703 9.559 1.00 95.25 98 PHE A N 1
ATOM 779 C CA . PHE A 1 98 ? 12.627 12.124 8.419 1.00 95.25 98 PHE A CA 1
ATOM 780 C C . PHE A 1 98 ? 11.268 12.801 8.229 1.00 95.25 98 PHE A C 1
ATOM 782 O O . PHE A 1 98 ? 10.250 12.402 8.796 1.00 95.25 98 PHE A O 1
ATOM 789 N N . ALA A 1 99 ? 11.258 13.854 7.407 1.00 93.19 99 ALA A N 1
ATOM 790 C CA . ALA A 1 99 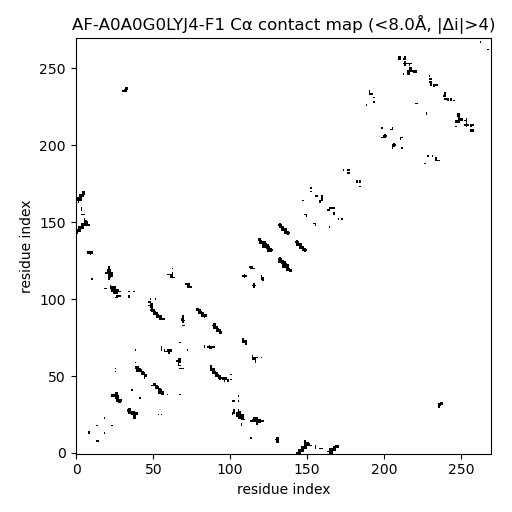? 10.055 14.627 7.096 1.00 93.19 99 ALA A CA 1
ATOM 791 C C . ALA A 1 99 ? 8.893 13.783 6.518 1.00 93.19 99 ALA A C 1
ATOM 793 O O . ALA A 1 99 ? 7.750 14.040 6.887 1.00 93.19 99 ALA A O 1
ATOM 794 N N . PRO A 1 100 ? 9.132 12.756 5.673 1.00 92.75 100 PRO A N 1
ATOM 795 C CA . PRO A 1 100 ? 8.057 11.925 5.131 1.00 92.75 100 PRO A CA 1
ATOM 796 C C . PRO A 1 100 ? 7.455 10.906 6.110 1.00 92.75 100 PRO A C 1
ATOM 798 O O . PRO A 1 100 ? 6.618 10.119 5.690 1.00 92.75 100 PRO A O 1
ATOM 801 N N . PHE A 1 101 ? 7.834 10.871 7.393 1.00 96.50 101 PHE A N 1
ATOM 802 C CA . PHE A 1 101 ? 7.322 9.863 8.335 1.00 96.50 101 PHE A CA 1
ATOM 803 C C . PHE A 1 101 ? 5.784 9.723 8.367 1.00 96.50 101 PHE A C 1
ATOM 805 O O . PHE A 1 101 ? 5.304 8.587 8.417 1.00 96.50 101 PHE A O 1
ATOM 812 N N . PRO A 1 102 ? 4.986 10.806 8.251 1.00 96.50 102 PRO A N 1
ATOM 813 C CA . PRO A 1 102 ? 3.536 10.687 8.152 1.00 96.50 102 PRO A CA 1
ATOM 814 C C . PRO A 1 102 ? 3.050 9.832 6.973 1.00 96.50 102 PRO A C 1
ATOM 816 O O . PRO A 1 102 ? 1.984 9.246 7.089 1.00 96.50 102 PRO A O 1
ATOM 819 N N . SER A 1 103 ? 3.788 9.691 5.866 1.00 93.62 103 SER A N 1
ATOM 820 C CA . SER A 1 103 ? 3.390 8.772 4.785 1.00 93.62 103 SER A CA 1
ATOM 821 C C . SER A 1 103 ? 3.687 7.305 5.107 1.00 93.62 103 SER A C 1
ATOM 823 O O . SER A 1 103 ? 3.003 6.416 4.612 1.00 93.62 103 SER A O 1
ATOM 825 N N . VAL A 1 104 ? 4.660 7.028 5.979 1.00 95.06 104 VAL A N 1
ATOM 826 C CA . VAL A 1 104 ? 5.011 5.660 6.398 1.00 95.06 104 VAL A CA 1
ATOM 827 C C . VAL A 1 104 ? 3.917 5.061 7.274 1.00 95.06 104 VAL A C 1
ATOM 829 O O . VAL A 1 104 ? 3.522 3.910 7.088 1.00 95.06 104 VAL A O 1
ATOM 832 N N . VAL A 1 105 ? 3.378 5.856 8.199 1.00 97.19 105 VAL A N 1
ATOM 833 C CA . VAL A 1 105 ? 2.258 5.447 9.062 1.00 97.19 105 VAL A CA 1
ATOM 834 C C . VAL A 1 105 ? 0.892 5.556 8.372 1.00 97.19 105 VAL A C 1
ATOM 836 O O . VAL A 1 105 ? -0.138 5.403 9.029 1.00 97.19 105 VAL A O 1
ATOM 839 N N . ALA A 1 106 ? 0.869 5.793 7.055 1.00 95.75 106 ALA A N 1
ATOM 840 C CA . ALA A 1 106 ? -0.342 5.666 6.250 1.00 95.75 106 ALA A CA 1
ATOM 841 C C . ALA A 1 106 ? -0.684 4.195 5.962 1.00 95.75 106 ALA A C 1
ATOM 843 O O . ALA A 1 106 ? -1.831 3.875 5.651 1.00 95.75 106 ALA A O 1
ATOM 844 N N . LYS A 1 107 ? 0.301 3.294 6.115 1.00 93.25 107 LYS A N 1
ATOM 845 C CA . LYS A 1 107 ? 0.104 1.848 5.998 1.00 93.25 107 LYS A CA 1
ATOM 846 C C . LYS A 1 107 ? -0.984 1.383 6.981 1.00 93.25 107 LYS A C 1
ATOM 848 O O . LYS A 1 107 ? -0.857 1.657 8.177 1.00 93.25 107 LYS A O 1
ATOM 853 N N . PRO A 1 108 ? -2.008 0.638 6.525 1.00 95.69 108 PRO A N 1
ATOM 854 C CA . PRO A 1 108 ? -3.065 0.142 7.398 1.00 95.69 108 PRO A CA 1
ATOM 855 C C . PRO A 1 108 ? -2.551 -0.683 8.585 1.00 95.69 108 PRO A C 1
ATOM 857 O O . PRO A 1 108 ? -1.671 -1.535 8.439 1.00 95.69 108 PRO A O 1
ATOM 860 N N . THR A 1 109 ? -3.132 -0.449 9.763 1.00 95.19 109 THR A N 1
ATOM 861 C CA . THR A 1 109 ? -2.834 -1.196 10.997 1.00 95.19 109 THR A CA 1
ATOM 862 C C . THR A 1 109 ? -4.006 -2.093 11.388 1.00 95.19 109 THR A C 1
ATOM 864 O O . THR A 1 109 ? -5.165 -1.798 11.091 1.00 95.19 109 THR A O 1
ATOM 867 N N . PHE A 1 110 ? -3.717 -3.205 12.061 1.00 95.31 110 PHE A N 1
ATOM 868 C CA . PHE A 1 110 ? -4.706 -4.225 12.396 1.00 95.31 110 PHE A CA 1
ATOM 869 C C . PHE A 1 110 ? -4.486 -4.754 13.807 1.00 95.31 110 PHE A C 1
ATOM 871 O O . PHE A 1 110 ? -3.357 -4.906 14.272 1.00 95.31 110 PHE A O 1
ATOM 878 N N . LYS A 1 111 ? -5.580 -5.153 14.453 1.00 94.56 111 LYS A N 1
ATOM 879 C CA . LYS A 1 111 ? -5.527 -6.114 15.554 1.00 94.56 111 LYS A CA 1
ATOM 880 C C . LYS A 1 111 ? -5.407 -7.537 14.997 1.00 94.56 111 LYS A C 1
ATOM 882 O O . LYS A 1 111 ? -5.591 -7.792 13.804 1.00 94.56 111 LYS A O 1
ATOM 887 N N . LYS A 1 112 ? -5.139 -8.492 15.894 1.00 89.69 112 LYS A N 1
ATOM 888 C CA . LYS A 1 112 ? -5.038 -9.924 15.573 1.00 89.69 112 LYS A CA 1
ATOM 889 C C . LYS A 1 112 ? -6.196 -10.384 14.676 1.00 89.69 112 LYS A C 1
ATOM 891 O O . LYS A 1 112 ? -7.357 -10.138 14.993 1.00 89.69 112 LYS A O 1
ATOM 896 N N . GLY A 1 113 ? -5.862 -11.108 13.606 1.00 89.25 113 GLY A N 1
ATOM 897 C CA . GLY A 1 113 ? -6.844 -11.668 12.675 1.00 89.25 113 GLY A CA 1
ATOM 898 C C . GLY A 1 113 ? -7.381 -10.674 11.643 1.00 89.25 113 GLY A C 1
ATOM 899 O O . GLY A 1 113 ? -8.521 -10.834 11.222 1.00 89.25 113 GLY A O 1
ATOM 900 N N . LEU A 1 114 ? -6.582 -9.670 11.250 1.00 94.62 114 LEU A N 1
ATOM 901 C CA . LEU A 1 114 ? -6.959 -8.633 10.272 1.00 94.62 114 LEU A CA 1
ATOM 902 C C . LEU A 1 114 ? -8.192 -7.824 10.703 1.00 94.62 114 LEU A C 1
ATOM 904 O O . LEU A 1 114 ? -9.021 -7.428 9.886 1.00 94.62 114 LEU A O 1
ATOM 908 N N . LEU A 1 115 ? -8.323 -7.590 12.009 1.00 95.31 115 LEU A N 1
ATOM 909 C CA . LEU A 1 115 ? -9.406 -6.789 12.556 1.00 95.31 115 LEU A CA 1
ATOM 910 C C . LEU A 1 115 ? -9.013 -5.315 12.470 1.00 95.31 115 LEU A C 1
ATOM 912 O O . LEU A 1 115 ? -8.175 -4.846 13.242 1.00 95.31 115 LEU A O 1
ATOM 916 N N . GLY A 1 116 ? -9.596 -4.624 11.496 1.00 96.88 116 GLY A N 1
ATOM 917 C CA . GLY A 1 116 ? -9.277 -3.242 11.162 1.00 96.88 116 GLY A CA 1
ATOM 918 C C . GLY A 1 116 ? -10.355 -2.245 11.578 1.00 96.88 116 GLY A C 1
ATOM 919 O O . GLY A 1 116 ? -11.192 -2.522 12.446 1.00 96.88 116 GLY A O 1
ATOM 920 N N . THR A 1 117 ? -10.329 -1.080 10.938 1.00 97.12 117 THR A N 1
ATOM 921 C CA . THR A 1 117 ? -11.314 0.009 11.088 1.00 97.12 117 THR A CA 1
ATOM 922 C C . THR A 1 117 ? -12.052 0.345 9.788 1.00 97.12 117 THR A C 1
ATOM 924 O O . THR A 1 117 ? -12.911 1.227 9.779 1.00 97.12 117 THR A O 1
ATOM 927 N N . GLY A 1 118 ? -11.736 -0.355 8.696 1.00 95.75 118 GLY A N 1
ATOM 928 C CA . GLY A 1 118 ? -12.275 -0.107 7.364 1.00 95.75 118 GLY A CA 1
ATOM 929 C C . GLY A 1 118 ? -13.707 -0.603 7.182 1.00 95.75 118 GLY A C 1
ATOM 930 O O . GLY A 1 118 ? -14.336 -1.155 8.094 1.00 95.75 118 GLY A O 1
ATOM 931 N N . GLU A 1 119 ? -14.228 -0.410 5.973 1.00 95.25 119 GLU A N 1
ATOM 932 C CA . GLU A 1 119 ? -15.597 -0.785 5.614 1.00 95.25 119 GLU A CA 1
ATOM 933 C C . GLU A 1 119 ? -15.798 -2.308 5.635 1.00 95.25 119 GLU A C 1
ATOM 935 O O . GLU A 1 119 ? -16.842 -2.797 6.078 1.00 95.25 119 GLU A O 1
ATOM 940 N N . TRP A 1 120 ? -14.787 -3.060 5.189 1.00 97.06 120 TRP A N 1
ATOM 941 C CA . TRP A 1 120 ? -14.853 -4.505 5.004 1.00 97.06 120 TRP A CA 1
ATOM 942 C C . TRP A 1 120 ? -14.182 -5.249 6.155 1.00 97.06 120 TRP A C 1
ATOM 944 O O . TRP A 1 120 ? -12.987 -5.125 6.398 1.00 97.06 120 TRP A O 1
ATOM 954 N N . ARG A 1 121 ? -14.935 -6.095 6.855 1.00 97.06 121 ARG A N 1
ATOM 955 C CA . ARG A 1 121 ? -14.411 -6.924 7.946 1.00 97.06 121 ARG A CA 1
ATOM 956 C C . ARG A 1 121 ? -14.107 -8.330 7.461 1.00 97.06 121 ARG A C 1
ATOM 958 O O . ARG A 1 121 ? -14.975 -8.975 6.871 1.00 97.06 121 ARG A O 1
ATOM 965 N N . VAL A 1 122 ? -12.927 -8.849 7.795 1.00 97.25 122 VAL A N 1
ATOM 966 C CA . VAL A 1 122 ? -12.578 -10.256 7.556 1.00 97.25 122 VAL A CA 1
ATOM 967 C C . VAL A 1 122 ? -13.401 -11.161 8.476 1.00 97.25 122 VAL A C 1
ATOM 969 O O . VAL A 1 122 ? -13.354 -11.044 9.698 1.00 97.25 122 VAL A O 1
ATOM 972 N N . VAL A 1 123 ? -14.179 -12.069 7.884 1.00 96.56 123 VAL A N 1
ATOM 973 C CA . VAL A 1 123 ? -14.971 -13.081 8.608 1.00 96.56 123 VAL A CA 1
ATOM 974 C C . VAL A 1 123 ? -14.390 -14.485 8.487 1.00 96.56 123 VAL A C 1
ATOM 976 O O . VAL A 1 123 ? -14.662 -15.332 9.333 1.00 96.56 123 VAL A O 1
ATOM 979 N N . ASN A 1 124 ? -13.611 -14.750 7.439 1.00 97.00 124 ASN A N 1
ATOM 980 C CA . ASN A 1 124 ? -12.930 -16.024 7.247 1.00 97.00 124 ASN A CA 1
ATOM 981 C C . ASN A 1 124 ? -11.642 -15.807 6.443 1.00 97.00 124 ASN A C 1
ATOM 983 O O . ASN A 1 124 ? -11.642 -15.038 5.481 1.00 97.00 124 ASN A O 1
ATOM 987 N N . LEU A 1 125 ? -10.579 -16.500 6.841 1.00 96.44 125 LEU A N 1
ATOM 988 C CA . LEU A 1 125 ? -9.274 -16.530 6.195 1.00 96.44 125 LEU A CA 1
ATOM 989 C C . LEU A 1 125 ? -8.908 -18.004 5.976 1.00 96.44 125 LEU A C 1
ATOM 991 O O . LEU A 1 125 ? -8.808 -18.746 6.954 1.00 96.44 125 LEU A O 1
ATOM 995 N N . SER A 1 126 ? -8.698 -18.421 4.725 1.00 97.25 126 SER A N 1
ATOM 996 C CA . SER A 1 126 ? -8.120 -19.733 4.409 1.00 97.25 126 SER A CA 1
ATOM 997 C C . SER A 1 126 ? -6.666 -19.590 3.979 1.00 97.25 126 SER A C 1
ATOM 999 O O . SER A 1 126 ? -6.307 -18.670 3.237 1.00 97.25 126 SER A O 1
ATOM 1001 N N . LEU A 1 127 ? -5.836 -20.516 4.458 1.00 96.81 127 LEU A N 1
ATOM 1002 C CA . LEU A 1 127 ? -4.418 -20.596 4.139 1.00 96.81 127 LEU A CA 1
ATOM 1003 C C . LEU A 1 127 ? -4.112 -21.912 3.422 1.00 96.81 127 LEU A C 1
ATOM 1005 O O . LEU A 1 127 ? -4.675 -22.955 3.757 1.00 96.81 127 LEU A O 1
ATOM 1009 N N . VAL A 1 128 ? -3.163 -21.867 2.493 1.00 95.94 128 VAL A N 1
ATOM 1010 C CA . VAL A 1 128 ? -2.500 -23.043 1.924 1.00 95.94 128 VAL A CA 1
ATOM 1011 C C . VAL A 1 128 ? -1.011 -22.914 2.236 1.00 95.94 128 VAL A C 1
ATOM 1013 O O . VAL A 1 128 ? -0.299 -22.101 1.643 1.00 95.94 128 VAL A O 1
ATOM 1016 N N . GLY A 1 129 ? -0.538 -23.690 3.213 1.00 94.81 129 GLY A N 1
ATOM 1017 C CA . GLY A 1 129 ? 0.764 -23.439 3.833 1.00 94.81 129 GLY A CA 1
ATOM 1018 C C . GLY A 1 129 ? 0.752 -22.100 4.577 1.00 94.81 129 GLY A C 1
ATOM 1019 O O . GLY A 1 129 ? -0.133 -21.865 5.396 1.00 94.81 129 GLY A O 1
ATOM 1020 N N . SER A 1 130 ? 1.714 -21.224 4.281 1.00 94.31 130 SER A N 1
ATOM 1021 C CA . SER A 1 130 ? 1.775 -19.854 4.816 1.00 94.31 130 SER A CA 1
ATOM 1022 C C . SER A 1 130 ? 1.021 -18.824 3.965 1.00 94.31 130 SER A C 1
ATOM 1024 O O . SER A 1 130 ? 0.860 -17.684 4.394 1.00 94.31 130 SER A O 1
ATOM 1026 N N . TYR A 1 131 ? 0.553 -19.205 2.773 1.00 97.06 131 TYR A N 1
ATOM 1027 C CA . TYR A 1 131 ? -0.069 -18.282 1.827 1.00 97.06 131 TYR A CA 1
ATOM 1028 C C . TYR A 1 131 ? -1.576 -18.179 2.034 1.00 97.06 131 TYR A C 1
ATOM 1030 O O . TYR A 1 131 ? -2.264 -19.186 2.199 1.00 97.06 131 TYR A O 1
ATOM 1038 N N . VAL A 1 132 ? -2.094 -16.962 1.948 1.00 97.56 132 VAL A N 1
ATOM 1039 C CA . VAL A 1 132 ? -3.517 -16.652 1.915 1.00 97.56 132 VAL A CA 1
ATOM 1040 C C . VAL A 1 132 ? -4.108 -17.144 0.603 1.00 97.56 132 VAL A C 1
ATOM 1042 O O . VAL A 1 132 ? -3.744 -16.688 -0.475 1.00 97.56 132 VAL A O 1
ATOM 1045 N N . GLU A 1 133 ? -5.046 -18.081 0.695 1.00 97.62 133 GLU A N 1
ATOM 1046 C CA . GLU A 1 133 ? -5.793 -18.587 -0.456 1.00 97.62 133 GLU A CA 1
ATOM 1047 C C . GLU A 1 133 ? -7.091 -17.796 -0.637 1.00 97.62 133 GLU A C 1
ATOM 1049 O O . GLU A 1 133 ? -7.456 -17.430 -1.759 1.00 97.62 133 GLU A O 1
ATOM 1054 N N . ARG A 1 134 ? -7.797 -17.516 0.465 1.00 98.00 134 ARG A N 1
ATOM 1055 C CA . ARG A 1 134 ? -9.095 -16.844 0.431 1.00 98.00 134 ARG A CA 1
ATOM 1056 C C . ARG A 1 134 ? -9.307 -15.937 1.630 1.00 98.00 134 ARG A C 1
ATOM 1058 O O . ARG A 1 134 ? -9.070 -16.327 2.769 1.00 98.00 134 ARG A O 1
ATOM 1065 N N . LEU A 1 135 ? -9.903 -14.780 1.366 1.00 98.00 135 LEU A N 1
ATOM 1066 C CA . LEU A 1 135 ? -10.535 -13.922 2.361 1.00 98.00 135 LEU A CA 1
ATOM 1067 C C . LEU A 1 135 ? -12.035 -13.868 2.093 1.00 98.00 135 LEU A C 1
ATOM 1069 O O . LEU A 1 135 ? -12.469 -13.647 0.965 1.00 98.00 135 LEU A O 1
ATOM 1073 N N . SER A 1 136 ? -12.840 -14.056 3.130 1.00 98.06 136 SER A N 1
ATOM 1074 C CA . SER A 1 136 ? -14.264 -13.726 3.100 1.00 98.06 136 SER A CA 1
ATOM 1075 C C . SER A 1 136 ? -14.476 -12.472 3.929 1.00 98.06 136 SER A C 1
ATOM 1077 O O . SER A 1 136 ? -14.067 -12.424 5.089 1.00 98.06 136 SER A O 1
ATOM 1079 N N . LEU A 1 137 ? -15.110 -11.476 3.328 1.00 97.81 137 LEU A N 1
ATOM 1080 C CA . LEU A 1 137 ? -15.310 -10.143 3.870 1.00 97.81 137 LEU A CA 1
ATOM 1081 C C . LEU A 1 137 ? -16.804 -9.822 3.942 1.00 97.81 137 LEU A C 1
ATOM 1083 O O . LEU A 1 137 ? -17.576 -10.226 3.065 1.00 97.81 137 LEU A O 1
ATOM 1087 N N . VAL A 1 138 ? -17.192 -9.069 4.968 1.00 97.44 138 VAL A N 1
ATOM 1088 C CA . VAL A 1 138 ? -18.552 -8.548 5.151 1.00 97.44 138 VAL A CA 1
ATOM 1089 C C . VAL A 1 138 ? -18.486 -7.074 5.538 1.00 97.44 138 VAL A C 1
ATOM 1091 O O . VAL A 1 138 ? -17.702 -6.725 6.420 1.00 97.44 138 VAL A O 1
ATOM 1094 N N . ASN A 1 139 ? -19.297 -6.224 4.908 1.00 95.81 139 ASN A N 1
ATOM 1095 C CA . ASN A 1 139 ? -19.428 -4.816 5.299 1.00 95.81 139 ASN A CA 1
ATOM 1096 C C . ASN A 1 139 ? -20.608 -4.597 6.267 1.00 95.81 139 ASN A C 1
ATOM 1098 O O . ASN A 1 139 ? -21.367 -5.517 6.584 1.00 95.81 139 ASN A O 1
ATOM 1102 N N . LYS A 1 140 ? -20.784 -3.359 6.744 1.00 90.94 140 LYS A N 1
ATOM 1103 C CA . LYS A 1 140 ? -21.868 -2.999 7.681 1.00 90.94 140 LYS A CA 1
ATOM 1104 C C . LYS A 1 140 ? -23.277 -3.188 7.103 1.00 90.94 140 LYS A C 1
ATOM 1106 O O . LYS A 1 140 ? -24.207 -3.404 7.874 1.00 90.94 140 LYS A O 1
ATOM 1111 N N . ASN A 1 141 ? -23.424 -3.159 5.778 1.00 94.88 141 ASN A N 1
ATOM 1112 C CA . ASN A 1 141 ? -24.701 -3.363 5.087 1.00 94.88 141 ASN A CA 1
ATOM 1113 C C . ASN A 1 141 ? -25.054 -4.854 4.919 1.00 94.88 141 ASN A C 1
ATOM 1115 O O . ASN A 1 141 ? -26.154 -5.183 4.484 1.00 94.88 141 ASN A O 1
ATOM 1119 N N . GLY A 1 142 ? -24.141 -5.765 5.275 1.00 95.19 142 GLY A N 1
ATOM 1120 C CA . GLY A 1 142 ? -24.313 -7.208 5.102 1.00 95.19 142 GLY A CA 1
ATOM 1121 C C . GLY A 1 142 ? -23.864 -7.732 3.736 1.00 95.19 142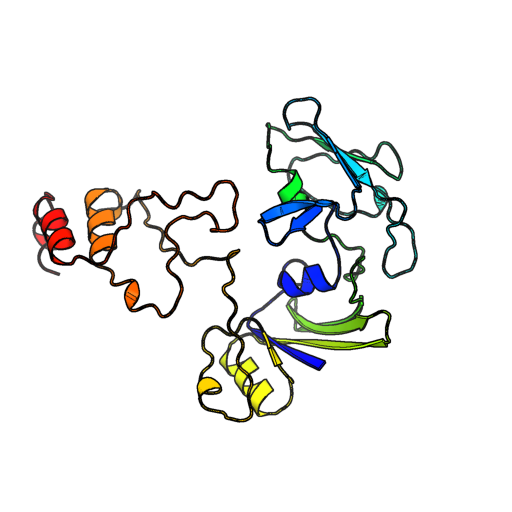 GLY A C 1
ATOM 1122 O O . GLY A 1 142 ? -23.996 -8.934 3.475 1.00 95.19 142 GLY A O 1
ATOM 1123 N N . ASP A 1 143 ? -23.292 -6.875 2.886 1.00 97.31 143 ASP A N 1
ATOM 1124 C CA . ASP A 1 143 ? -22.734 -7.281 1.602 1.00 97.31 143 ASP A CA 1
ATOM 1125 C C . ASP A 1 143 ? -21.544 -8.212 1.814 1.00 97.31 143 ASP A C 1
ATOM 1127 O O . ASP A 1 143 ? -20.746 -8.048 2.740 1.00 97.31 143 ASP A O 1
ATOM 1131 N N . LYS A 1 144 ? -21.407 -9.199 0.924 1.00 97.31 144 L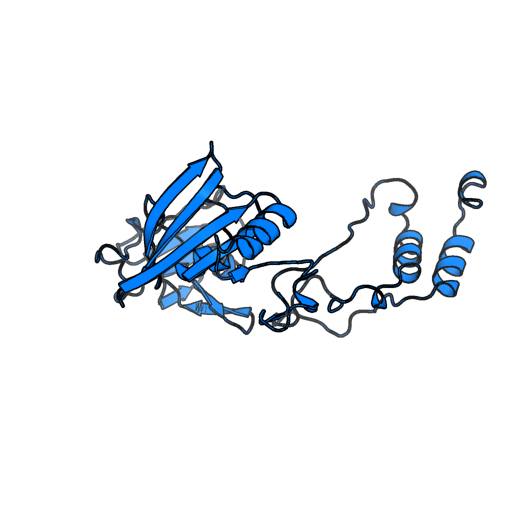YS A N 1
ATOM 1132 C CA . LYS A 1 144 ? -20.348 -10.211 0.991 1.00 97.31 144 LYS A CA 1
ATOM 1133 C C . LYS A 1 144 ? -19.380 -10.065 -0.175 1.00 97.31 144 LYS A C 1
ATOM 1135 O O . LYS A 1 144 ? -19.782 -10.110 -1.346 1.00 97.31 144 LYS A O 1
ATOM 1140 N N . LYS A 1 145 ? -18.088 -9.992 0.144 1.00 97.12 145 LYS A N 1
ATOM 1141 C CA . LYS A 1 145 ? -16.984 -10.015 -0.822 1.00 97.12 145 LYS A CA 1
ATOM 1142 C C . LYS A 1 145 ? -16.081 -11.207 -0.509 1.00 97.12 145 LYS A C 1
ATOM 1144 O O . LYS A 1 145 ? -15.725 -11.430 0.639 1.00 97.12 145 LYS A O 1
ATOM 1149 N N . VAL A 1 146 ? -15.745 -12.008 -1.512 1.00 98.12 146 VAL A N 1
ATOM 1150 C CA . VAL A 1 146 ? -14.787 -13.114 -1.378 1.00 98.12 146 VAL A CA 1
ATOM 1151 C C . VAL A 1 146 ? -13.601 -12.802 -2.264 1.00 98.12 146 VAL A C 1
ATOM 1153 O O . VAL A 1 146 ? -13.779 -12.678 -3.468 1.00 98.12 146 VAL A O 1
ATOM 1156 N N . VAL A 1 147 ? -12.412 -12.698 -1.692 1.00 98.25 147 VAL A N 1
ATOM 1157 C CA . VAL A 1 147 ? -11.166 -12.493 -2.434 1.00 98.25 147 VAL A CA 1
ATOM 1158 C C . VAL A 1 147 ? -10.433 -13.823 -2.478 1.00 98.25 147 VAL A C 1
ATOM 1160 O O . VAL A 1 147 ? -10.267 -14.464 -1.443 1.00 98.25 147 VAL A O 1
ATOM 1163 N N . LYS A 1 148 ? -10.043 -14.266 -3.670 1.00 98.38 148 LYS A N 1
ATOM 1164 C CA . LYS A 1 148 ? -9.276 -15.493 -3.897 1.00 98.38 148 LYS A CA 1
ATOM 1165 C C . LYS A 1 148 ? -7.956 -15.147 -4.573 1.00 98.38 148 LYS A C 1
ATOM 1167 O O . LYS A 1 148 ? -7.956 -14.435 -5.577 1.00 98.38 148 LYS A O 1
ATOM 1172 N N . PHE A 1 149 ? -6.864 -15.692 -4.056 1.00 98.12 149 PHE A N 1
ATOM 1173 C CA . PHE A 1 149 ? -5.527 -15.468 -4.594 1.00 98.12 149 PHE A CA 1
ATOM 1174 C C . PHE A 1 149 ? -5.083 -16.655 -5.442 1.00 98.12 149 PHE A C 1
ATOM 1176 O O . PHE A 1 149 ? -5.222 -17.814 -5.046 1.00 98.12 149 PHE A O 1
ATOM 1183 N N . TYR A 1 150 ? -4.548 -16.364 -6.623 1.00 97.75 150 TYR A N 1
ATOM 1184 C CA . TYR A 1 150 ? -4.090 -17.367 -7.572 1.00 97.75 150 TYR A CA 1
ATOM 1185 C C . TYR A 1 150 ? -2.623 -17.123 -7.917 1.00 97.75 150 TYR A C 1
ATOM 1187 O O . TYR A 1 150 ? -2.278 -16.017 -8.316 1.00 97.75 150 TYR A O 1
ATOM 1195 N N . PRO A 1 151 ? -1.751 -18.144 -7.866 1.00 96.12 151 PRO A N 1
ATOM 1196 C CA . PRO A 1 151 ? -0.323 -17.952 -8.111 1.00 96.12 151 PRO A CA 1
ATOM 1197 C C . PRO A 1 151 ? 0.068 -17.388 -9.483 1.00 96.12 151 PRO A C 1
ATOM 1199 O O . PRO A 1 151 ? 1.187 -16.904 -9.607 1.00 96.12 151 PRO A O 1
ATOM 1202 N N . THR A 1 152 ? -0.786 -17.507 -10.506 1.00 96.88 152 THR A N 1
ATOM 1203 C CA . THR A 1 152 ? -0.489 -17.058 -11.877 1.00 96.88 152 THR A CA 1
ATOM 1204 C C . THR A 1 152 ? -1.727 -16.472 -12.555 1.00 96.88 152 THR A C 1
ATOM 1206 O O . THR A 1 152 ? -2.861 -16.797 -12.173 1.00 96.88 152 THR A O 1
ATOM 1209 N N . GLU A 1 153 ? -1.513 -15.652 -13.589 1.00 96.75 153 GLU A N 1
ATOM 1210 C CA . GLU A 1 153 ? -2.600 -15.064 -14.375 1.00 96.75 153 GLU A CA 1
ATOM 1211 C C . GLU A 1 153 ? -3.448 -16.139 -15.062 1.00 96.75 153 GLU A C 1
ATOM 1213 O O . GLU A 1 153 ? -4.671 -16.056 -15.092 1.00 96.75 153 GLU A O 1
ATOM 1218 N N . GLU A 1 154 ? -2.830 -17.203 -15.567 1.00 97.75 154 GLU A N 1
ATOM 1219 C CA . GLU A 1 154 ? -3.518 -18.313 -16.229 1.00 97.75 154 GLU A CA 1
ATOM 1220 C C . GLU A 1 154 ? -4.518 -18.983 -15.286 1.00 97.75 154 GLU A C 1
ATOM 1222 O O . GLU A 1 154 ? -5.623 -19.337 -15.704 1.00 97.75 154 GLU A O 1
ATOM 1227 N N . ARG A 1 155 ? -4.162 -19.121 -14.000 1.00 97.69 155 ARG A N 1
ATOM 1228 C CA . ARG A 1 155 ? -5.041 -19.719 -12.989 1.00 97.69 155 ARG A CA 1
ATOM 1229 C C . ARG A 1 155 ? -6.225 -18.820 -12.656 1.00 97.69 155 ARG A C 1
ATOM 1231 O O . ARG A 1 155 ? -7.343 -19.329 -12.598 1.00 97.69 155 ARG A O 1
ATOM 1238 N N . VAL A 1 156 ? -6.021 -17.512 -12.474 1.00 98.31 156 VAL A N 1
ATOM 1239 C CA . VAL A 1 156 ? -7.150 -16.598 -12.217 1.00 98.31 156 VAL A CA 1
ATOM 1240 C C . VAL A 1 156 ? -8.031 -16.429 -13.458 1.00 98.31 156 VAL A C 1
ATOM 1242 O O . VAL A 1 156 ? -9.256 -16.435 -13.341 1.00 98.31 156 VAL A O 1
ATOM 1245 N N . LYS A 1 157 ? -7.435 -16.388 -14.660 1.00 97.94 157 LYS A N 1
ATOM 1246 C CA . LYS A 1 157 ? -8.156 -16.381 -15.942 1.00 97.94 157 LYS A CA 1
ATOM 1247 C C . LYS A 1 157 ? -9.012 -17.641 -16.080 1.00 97.94 157 LYS A C 1
ATOM 1249 O O . LYS A 1 157 ? -10.173 -17.541 -16.466 1.00 97.94 157 LYS A O 1
ATOM 1254 N N . LEU A 1 158 ? -8.481 -18.822 -15.753 1.00 98.06 158 LEU A N 1
ATOM 1255 C CA . LEU A 1 158 ? -9.255 -20.067 -15.754 1.00 98.06 158 LEU A CA 1
ATOM 1256 C C . LEU A 1 158 ? -10.399 -20.021 -14.733 1.00 98.06 158 LEU A C 1
ATOM 1258 O O . LEU A 1 158 ? -11.532 -20.327 -15.091 1.00 98.06 158 LEU A O 1
ATOM 1262 N N . ALA A 1 159 ? -10.134 -19.580 -13.503 1.00 98.19 159 ALA A N 1
ATOM 1263 C CA . ALA A 1 159 ? -11.157 -19.459 -12.466 1.00 98.19 159 ALA A CA 1
ATOM 1264 C C . ALA A 1 159 ? -12.305 -18.524 -12.882 1.00 98.19 159 ALA A C 1
ATOM 1266 O O . ALA A 1 159 ? -13.473 -18.830 -12.647 1.00 98.19 159 ALA A O 1
ATOM 1267 N N . PHE A 1 160 ? -11.996 -17.408 -13.547 1.00 97.94 160 PHE A N 1
ATOM 1268 C CA . PHE A 1 160 ? -13.006 -16.506 -14.099 1.00 97.94 160 PHE A CA 1
ATOM 1269 C C . PHE A 1 160 ? -13.818 -17.171 -15.218 1.00 97.94 160 PHE A C 1
ATOM 1271 O O . PHE A 1 160 ? -15.044 -17.128 -15.194 1.00 97.94 160 PHE A O 1
ATOM 1278 N N . LYS A 1 161 ? -13.159 -17.879 -16.151 1.00 96.62 161 LYS A N 1
ATOM 1279 C CA . LYS A 1 161 ? -13.835 -18.643 -17.221 1.00 96.62 161 LYS A CA 1
ATOM 1280 C C . LYS A 1 161 ? -14.775 -19.724 -16.682 1.00 96.62 161 LYS A C 1
ATOM 1282 O O . LYS A 1 161 ? -15.817 -19.968 -17.278 1.00 96.62 161 LYS A O 1
ATOM 1287 N N . LEU A 1 162 ? -14.408 -20.363 -15.571 1.00 97.19 162 LEU A N 1
ATOM 1288 C CA . LEU A 1 162 ? -15.213 -21.385 -14.894 1.00 97.19 162 LEU A CA 1
ATOM 1289 C C . LEU A 1 162 ? -16.309 -20.792 -13.987 1.00 97.19 162 LEU A C 1
ATOM 1291 O O . LEU A 1 162 ? -17.062 -21.541 -13.370 1.00 97.19 162 LEU A O 1
ATOM 1295 N N . GLY A 1 163 ? -16.406 -19.461 -13.877 1.00 96.44 163 GLY A N 1
ATOM 1296 C CA . GLY A 1 163 ? -17.377 -18.794 -13.008 1.00 96.44 163 GLY A CA 1
ATOM 1297 C C . GLY A 1 163 ? -17.085 -18.960 -11.513 1.00 96.44 163 GLY A C 1
ATOM 1298 O O . GLY A 1 163 ? -17.988 -18.819 -10.684 1.00 96.44 163 GLY A O 1
ATOM 1299 N N . GLU A 1 164 ? -15.843 -19.272 -11.134 1.00 97.81 164 GLU A N 1
ATOM 1300 C CA . GLU A 1 164 ? -15.412 -19.372 -9.735 1.00 97.81 164 GLU A CA 1
ATOM 1301 C C . GLU A 1 164 ? -15.160 -18.008 -9.078 1.00 97.81 164 GLU A C 1
ATOM 1303 O O . GLU A 1 164 ? -15.193 -17.906 -7.840 1.00 97.81 164 GLU A O 1
ATOM 1308 N N . VAL A 1 165 ? -14.882 -16.993 -9.899 1.00 98.25 165 VAL A N 1
ATOM 1309 C CA . VAL A 1 165 ? -14.784 -15.573 -9.543 1.00 98.25 165 VAL A CA 1
ATOM 1310 C C . VAL A 1 165 ? -15.612 -14.745 -10.526 1.00 98.25 165 VAL A C 1
ATOM 1312 O O . VAL A 1 165 ? -15.754 -15.119 -11.685 1.00 98.25 165 VAL A O 1
ATOM 1315 N N . ASP A 1 166 ? -16.166 -13.636 -10.043 1.00 97.50 166 ASP A N 1
ATOM 1316 C CA . ASP A 1 166 ? -17.029 -12.714 -10.792 1.00 97.50 166 ASP A CA 1
ATOM 1317 C C . ASP A 1 166 ? -16.235 -11.550 -11.410 1.00 97.50 166 ASP A C 1
ATOM 1319 O O . ASP A 1 166 ? -16.704 -10.909 -12.345 1.00 97.50 166 ASP A O 1
ATOM 1323 N N . ALA A 1 167 ? -15.048 -11.255 -10.873 1.00 96.88 167 ALA A N 1
ATOM 1324 C CA . ALA A 1 167 ? -14.144 -10.210 -11.348 1.00 96.88 167 ALA A CA 1
ATOM 1325 C C . ALA A 1 167 ? -12.682 -10.622 -11.128 1.00 96.88 167 ALA A C 1
ATOM 1327 O O . ALA A 1 167 ? -12.385 -11.409 -10.225 1.00 96.88 167 ALA A O 1
ATOM 1328 N N . ILE A 1 168 ? -11.775 -10.062 -11.928 1.00 96.81 168 ILE A N 1
ATOM 1329 C CA . ILE A 1 168 ? -10.325 -10.172 -11.735 1.00 96.81 168 ILE A CA 1
ATOM 1330 C C . ILE A 1 168 ? -9.777 -8.767 -11.512 1.00 96.81 168 ILE A C 1
ATOM 1332 O O . ILE A 1 168 ? -10.076 -7.875 -12.305 1.00 96.81 168 ILE A O 1
ATOM 1336 N N . TYR A 1 169 ? -9.006 -8.572 -10.445 1.00 93.75 169 TYR A N 1
ATOM 1337 C CA . TYR A 1 169 ? -8.300 -7.317 -10.172 1.00 93.75 169 TYR A CA 1
ATOM 1338 C C . TYR A 1 169 ? -6.798 -7.493 -10.421 1.00 93.75 169 TYR A C 1
ATOM 1340 O O . TYR A 1 169 ? -6.286 -8.608 -10.311 1.00 93.75 169 TYR A O 1
ATOM 1348 N N . ASP A 1 170 ? -6.118 -6.386 -10.735 1.00 88.06 170 ASP A N 1
ATOM 1349 C CA . ASP A 1 170 ? -4.671 -6.324 -11.018 1.00 88.06 170 ASP A CA 1
ATOM 1350 C C . ASP A 1 170 ? -4.226 -7.318 -12.116 1.00 88.06 170 ASP A C 1
ATOM 1352 O O . ASP A 1 170 ? -3.268 -8.074 -11.963 1.00 88.06 170 ASP A O 1
ATOM 1356 N N . LEU A 1 171 ? -4.989 -7.372 -13.217 1.00 91.06 171 LEU A N 1
ATOM 1357 C CA . LEU A 1 171 ? -4.678 -8.203 -14.383 1.00 91.06 171 LEU A CA 1
ATOM 1358 C C . LEU A 1 171 ? -3.823 -7.409 -15.379 1.00 91.06 171 LEU A C 1
ATOM 1360 O O . LEU A 1 171 ? -4.267 -6.377 -15.881 1.00 91.06 171 LEU A O 1
ATOM 1364 N N . ILE A 1 172 ? -2.630 -7.915 -15.688 1.00 88.12 172 ILE A N 1
ATOM 1365 C CA . ILE A 1 172 ? -1.654 -7.286 -16.584 1.00 88.12 172 ILE A CA 1
ATOM 1366 C C . ILE A 1 172 ? -2.034 -7.557 -18.039 1.00 88.12 172 ILE A C 1
ATOM 1368 O O . ILE A 1 172 ? -2.186 -6.622 -18.823 1.00 88.12 172 ILE A O 1
ATOM 1372 N N . ASP A 1 173 ? -2.214 -8.827 -18.412 1.00 91.00 173 ASP A N 1
ATOM 1373 C CA . ASP A 1 173 ? -2.657 -9.189 -19.760 1.00 91.00 173 ASP A CA 1
ATOM 1374 C C . ASP A 1 173 ? -4.163 -9.493 -19.767 1.00 91.00 173 ASP A C 1
ATOM 1376 O O . ASP A 1 173 ? -4.575 -10.564 -19.307 1.00 91.00 173 ASP A O 1
ATOM 1380 N N . PRO A 1 174 ? -5.018 -8.617 -20.330 1.00 91.88 174 PRO A N 1
ATOM 1381 C CA . PRO A 1 174 ? -6.457 -8.850 -20.361 1.00 91.88 174 PRO A CA 1
ATOM 1382 C C . PRO A 1 174 ? -6.873 -9.959 -21.337 1.00 91.88 174 PRO A C 1
ATOM 1384 O O . PRO A 1 174 ? -8.030 -10.382 -21.313 1.00 91.88 174 PRO A O 1
ATOM 1387 N N . LYS A 1 175 ? -5.982 -10.464 -22.201 1.00 93.56 175 LYS A N 1
ATOM 1388 C CA . LYS A 1 175 ? -6.345 -11.491 -23.185 1.00 93.56 175 LYS A CA 1
ATOM 1389 C C . LYS A 1 175 ? -6.734 -12.813 -22.507 1.00 93.56 175 LYS A C 1
ATOM 1391 O O . LYS A 1 175 ? -6.087 -13.240 -21.544 1.00 93.56 175 LYS A O 1
ATOM 1396 N N . PRO A 1 176 ? -7.758 -13.525 -23.022 1.00 94.56 176 PRO A N 1
ATOM 1397 C CA . PRO A 1 176 ? -8.546 -13.226 -24.228 1.00 94.56 176 PRO A CA 1
ATOM 1398 C C . PRO A 1 176 ? -9.824 -12.398 -23.965 1.00 94.56 176 PRO A C 1
ATOM 1400 O O . PRO A 1 176 ? -10.709 -12.351 -24.820 1.00 94.56 176 PRO A O 1
ATOM 1403 N N . PHE A 1 177 ? -9.986 -11.829 -22.768 1.00 95.25 177 PHE A N 1
ATOM 1404 C CA . PHE A 1 177 ? -11.222 -11.156 -22.358 1.00 95.25 177 PHE A CA 1
ATOM 1405 C C . PHE A 1 177 ? -11.439 -9.810 -23.056 1.00 95.25 177 PHE A C 1
ATOM 1407 O O . PHE A 1 177 ? -12.572 -9.349 -23.137 1.00 95.25 177 PHE A O 1
ATOM 1414 N N . ASP A 1 178 ? -10.386 -9.238 -23.640 1.00 92.69 178 ASP A N 1
ATOM 1415 C CA . ASP A 1 178 ? -10.424 -8.087 -24.552 1.00 92.69 178 ASP A CA 1
ATOM 1416 C C . ASP A 1 178 ? -11.360 -8.278 -25.750 1.00 92.69 178 ASP A C 1
ATOM 1418 O O . ASP A 1 178 ? -11.863 -7.307 -26.308 1.00 92.69 178 ASP A O 1
ATOM 1422 N N . LYS A 1 179 ? -11.639 -9.531 -26.118 1.00 94.56 179 LYS A N 1
ATOM 1423 C CA . LYS A 1 179 ? -12.531 -9.886 -27.229 1.00 94.56 179 LYS A CA 1
ATOM 1424 C C . LYS A 1 179 ? -13.885 -10.430 -26.778 1.00 94.56 179 LYS A C 1
ATOM 1426 O O . LYS A 1 179 ? -14.698 -10.818 -27.615 1.00 94.56 179 LYS A O 1
ATOM 1431 N N . TRP A 1 180 ? -14.134 -10.526 -25.474 1.00 94.12 180 TRP A N 1
ATOM 1432 C CA . TRP A 1 180 ? -15.363 -11.110 -24.941 1.00 94.12 180 TRP A CA 1
ATOM 1433 C C . TRP A 1 180 ? -16.408 -10.018 -24.716 1.00 94.12 180 TRP A C 1
ATOM 1435 O O . TRP A 1 180 ? -16.337 -9.287 -23.737 1.00 94.12 180 TRP A O 1
ATOM 1445 N N . GLY A 1 181 ? -17.432 -9.951 -25.573 1.00 92.62 181 GLY A N 1
ATOM 1446 C CA . GLY A 1 181 ? -18.479 -8.916 -25.494 1.00 92.62 181 GLY A CA 1
ATOM 1447 C C . GLY A 1 181 ? -19.324 -8.917 -24.209 1.00 92.62 181 GLY A C 1
ATOM 1448 O O . GLY A 1 181 ? -20.079 -7.981 -23.974 1.00 92.62 181 GLY A O 1
ATOM 1449 N N . VAL A 1 182 ? -19.200 -9.951 -23.372 1.00 92.62 182 VAL A N 1
ATOM 1450 C CA . VAL A 1 182 ? -19.865 -10.066 -22.062 1.00 92.62 182 VAL A CA 1
ATOM 1451 C C . VAL A 1 182 ? -18.987 -9.612 -20.892 1.00 92.62 182 VAL A C 1
ATOM 1453 O O . VAL A 1 182 ? -19.463 -9.551 -19.761 1.00 92.62 182 VAL A O 1
ATOM 1456 N N . VAL A 1 183 ? -17.707 -9.312 -21.136 1.00 95.00 183 VAL A N 1
ATOM 1457 C CA . VAL A 1 183 ? -16.762 -8.876 -20.105 1.00 95.00 183 VAL A CA 1
ATOM 1458 C C . VAL A 1 183 ? -16.572 -7.371 -20.205 1.00 95.00 183 VAL A C 1
ATOM 1460 O O . VAL A 1 183 ? -16.202 -6.839 -21.248 1.00 95.00 183 VAL A O 1
ATOM 1463 N N . LYS A 1 184 ? -16.786 -6.676 -19.089 1.00 95.50 184 LYS A N 1
ATOM 1464 C CA . LYS A 1 184 ? -16.412 -5.270 -18.964 1.00 95.50 184 LYS A CA 1
ATOM 1465 C C . LYS A 1 184 ? -14.951 -5.184 -18.535 1.00 95.50 184 LYS A C 1
ATOM 1467 O O . LYS A 1 184 ? -14.616 -5.596 -17.427 1.00 95.50 184 LYS A O 1
ATOM 1472 N N . LEU A 1 185 ? -14.108 -4.612 -19.387 1.00 94.00 185 LEU A N 1
ATOM 1473 C CA . LEU A 1 185 ? -12.740 -4.255 -19.027 1.00 94.00 185 LEU A CA 1
ATOM 1474 C C . LEU A 1 185 ? -12.687 -2.812 -18.527 1.00 94.00 185 LEU A C 1
ATOM 1476 O O . LEU A 1 185 ? -13.283 -1.916 -19.122 1.00 94.00 185 LEU A O 1
ATOM 1480 N N . SER A 1 186 ? -11.971 -2.603 -17.426 1.00 91.75 186 SER A N 1
ATOM 1481 C CA . SER A 1 186 ? -11.662 -1.284 -16.880 1.00 91.75 186 SER A CA 1
ATOM 1482 C C . SER A 1 186 ? -10.157 -1.203 -16.695 1.00 91.75 186 SER A C 1
ATOM 1484 O O . SER A 1 186 ? -9.588 -2.026 -15.983 1.00 91.75 186 SER A O 1
ATOM 1486 N N . GLN A 1 187 ? -9.523 -0.232 -17.344 1.00 87.00 187 GLN A N 1
ATOM 1487 C CA . GLN A 1 187 ? -8.099 0.047 -17.198 1.00 87.00 187 GLN A CA 1
ATOM 1488 C C . GLN A 1 187 ? -7.951 1.358 -16.440 1.00 87.00 187 GLN A C 1
ATOM 1490 O O . GLN A 1 187 ? -8.511 2.376 -16.843 1.00 87.00 187 GLN A O 1
ATOM 1495 N N . ILE A 1 188 ? -7.236 1.307 -15.323 1.00 83.50 188 ILE A N 1
ATOM 1496 C CA . ILE A 1 188 ? -6.947 2.465 -14.483 1.00 83.50 188 ILE A CA 1
ATOM 1497 C C . ILE A 1 188 ? -5.429 2.461 -14.287 1.00 83.50 188 ILE A C 1
ATOM 1499 O O . ILE A 1 188 ? -4.914 1.451 -13.801 1.00 83.50 188 ILE A O 1
ATOM 1503 N N . PRO A 1 189 ? -4.701 3.515 -14.698 1.00 80.75 189 PRO A N 1
ATOM 1504 C CA . PRO A 1 189 ? -3.274 3.620 -14.424 1.00 80.75 189 PRO A CA 1
ATOM 1505 C C . PRO A 1 189 ? -3.009 3.581 -12.915 1.00 80.75 189 PRO A C 1
ATOM 1507 O O . PRO A 1 189 ? -3.536 4.405 -12.168 1.00 80.75 189 PRO A O 1
ATOM 1510 N N . ASP A 1 190 ? -2.186 2.634 -12.465 1.00 81.62 190 ASP A N 1
ATOM 1511 C CA . ASP A 1 190 ? -1.662 2.638 -11.099 1.00 81.62 190 ASP A CA 1
ATOM 1512 C C . ASP A 1 190 ? -0.461 3.586 -11.043 1.00 81.62 190 ASP A C 1
ATOM 1514 O O . ASP A 1 190 ? 0.668 3.213 -11.354 1.00 81.62 190 ASP A O 1
ATOM 1518 N N . LEU A 1 191 ? -0.713 4.836 -10.656 1.00 81.56 191 LEU A N 1
ATOM 1519 C CA . LEU A 1 191 ? 0.323 5.863 -10.534 1.00 81.56 191 LEU A CA 1
ATOM 1520 C C . LEU A 1 191 ? 1.161 5.723 -9.251 1.00 81.56 191 LEU A C 1
ATOM 1522 O O . LEU A 1 191 ? 2.069 6.528 -9.033 1.00 81.56 191 LEU A O 1
ATOM 1526 N N . GLY A 1 192 ? 0.873 4.731 -8.402 1.00 78.56 192 GLY A N 1
ATOM 1527 C CA . GLY A 1 192 ? 1.684 4.352 -7.245 1.00 78.56 192 GLY A CA 1
ATOM 1528 C C . GLY A 1 192 ? 2.767 3.323 -7.580 1.00 78.56 192 GLY A C 1
ATOM 1529 O O . GLY A 1 192 ? 3.674 3.102 -6.774 1.00 78.56 192 GLY A O 1
ATOM 1530 N N . ARG A 1 193 ? 2.715 2.708 -8.769 1.00 82.25 193 ARG A N 1
ATOM 1531 C CA . ARG A 1 193 ? 3.679 1.702 -9.230 1.00 82.25 193 ARG A CA 1
ATOM 1532 C C . ARG A 1 193 ? 4.256 2.087 -10.587 1.00 82.25 193 ARG A C 1
ATOM 1534 O O . ARG A 1 193 ? 3.582 2.620 -11.455 1.00 82.25 193 ARG A O 1
ATOM 1541 N N . TYR A 1 194 ? 5.529 1.771 -10.793 1.00 86.94 194 TYR A N 1
ATOM 1542 C CA . TYR A 1 194 ? 6.167 1.887 -12.099 1.00 86.94 194 TYR A CA 1
ATOM 1543 C C . TYR A 1 194 ? 7.121 0.719 -12.321 1.00 86.94 194 TYR A C 1
ATOM 1545 O O . TYR A 1 194 ? 7.632 0.114 -11.376 1.00 86.94 194 TYR A O 1
ATOM 1553 N N . VAL A 1 195 ? 7.356 0.397 -13.589 1.00 87.62 195 VAL A N 1
ATOM 1554 C CA . VAL A 1 195 ? 8.346 -0.600 -13.996 1.00 87.62 195 VAL A CA 1
ATOM 1555 C C . VAL A 1 195 ? 9.619 0.134 -14.391 1.00 87.62 195 VAL A C 1
ATOM 1557 O O . VAL A 1 195 ? 9.582 1.073 -15.185 1.00 87.62 195 VAL A O 1
ATOM 1560 N N . ALA A 1 196 ? 10.752 -0.297 -13.844 1.00 90.19 196 ALA A N 1
ATOM 1561 C CA . ALA A 1 196 ? 12.052 0.284 -14.145 1.00 90.19 196 ALA A CA 1
ATOM 1562 C C . ALA A 1 196 ? 13.110 -0.786 -14.395 1.00 90.19 196 ALA A C 1
ATOM 1564 O O . ALA A 1 196 ? 13.110 -1.853 -13.783 1.00 90.19 196 ALA A O 1
ATOM 1565 N N . VAL A 1 197 ? 14.047 -0.455 -15.283 1.00 90.25 197 VAL A N 1
ATOM 1566 C CA . VAL A 1 197 ? 15.270 -1.224 -15.514 1.00 90.25 197 VAL A CA 1
ATOM 1567 C C . VAL A 1 197 ? 16.410 -0.514 -14.796 1.00 90.25 197 VAL A C 1
ATOM 1569 O O . VAL A 1 197 ? 16.724 0.637 -15.100 1.00 90.25 197 VAL A O 1
ATOM 1572 N N . PHE A 1 198 ? 17.039 -1.202 -13.846 1.00 93.12 198 PHE A N 1
ATOM 1573 C CA . PHE A 1 198 ? 18.196 -0.686 -13.121 1.00 93.12 198 PHE A CA 1
ATOM 1574 C C . PHE A 1 198 ? 19.487 -1.259 -13.702 1.00 93.12 198 PHE A C 1
ATOM 1576 O O . PHE A 1 198 ? 19.636 -2.470 -13.856 1.00 93.12 198 PHE A O 1
ATOM 1583 N N . PHE A 1 199 ? 20.448 -0.383 -13.987 1.00 94.19 199 PHE A N 1
ATOM 1584 C CA . PHE A 1 199 ? 21.786 -0.789 -14.401 1.00 94.19 199 PHE A CA 1
ATOM 1585 C C . PHE A 1 199 ? 22.696 -0.935 -13.183 1.00 94.19 199 PHE A C 1
ATOM 1587 O O . PHE A 1 199 ? 22.799 -0.017 -12.368 1.00 94.19 199 PHE A O 1
ATOM 1594 N N . ASN A 1 200 ? 23.423 -2.050 -13.090 1.00 95.50 200 ASN A N 1
ATOM 1595 C CA . ASN A 1 200 ? 24.498 -2.178 -12.113 1.00 95.50 200 ASN A CA 1
ATOM 1596 C C . ASN A 1 200 ? 25.702 -1.335 -12.560 1.00 95.50 200 ASN A C 1
ATOM 1598 O O . ASN A 1 200 ? 26.521 -1.766 -13.369 1.00 95.50 200 ASN A O 1
ATOM 1602 N N . THR A 1 201 ? 25.818 -0.128 -12.012 1.00 96.25 201 THR A N 1
ATOM 1603 C CA . THR A 1 201 ? 26.853 0.850 -12.383 1.00 96.25 201 THR A CA 1
ATOM 1604 C C . THR A 1 201 ? 28.260 0.493 -11.899 1.00 96.25 201 THR A C 1
ATOM 1606 O O . THR A 1 201 ? 29.196 1.245 -12.154 1.00 96.25 201 THR A O 1
ATOM 1609 N N . LYS A 1 202 ? 28.438 -0.636 -11.205 1.00 95.12 202 LYS A N 1
ATOM 1610 C CA . LYS A 1 202 ? 29.743 -1.094 -10.707 1.00 95.12 202 LYS A CA 1
ATOM 1611 C C . LYS A 1 202 ? 30.403 -2.140 -11.609 1.00 95.12 202 LYS A C 1
ATOM 1613 O O . LYS A 1 202 ? 31.495 -2.596 -11.289 1.00 95.12 202 LYS A O 1
ATOM 1618 N N . VAL A 1 203 ? 29.748 -2.553 -12.698 1.00 91.81 203 VAL A N 1
ATOM 1619 C CA . VAL A 1 203 ? 30.189 -3.689 -13.519 1.00 91.81 203 VAL A CA 1
ATOM 1620 C C . VAL A 1 203 ? 30.349 -3.288 -14.983 1.00 91.81 203 VAL A C 1
ATOM 1622 O O . VAL A 1 203 ? 29.400 -2.833 -15.619 1.00 91.81 203 VAL A O 1
ATOM 1625 N N . GLY A 1 204 ? 31.546 -3.528 -15.528 1.00 90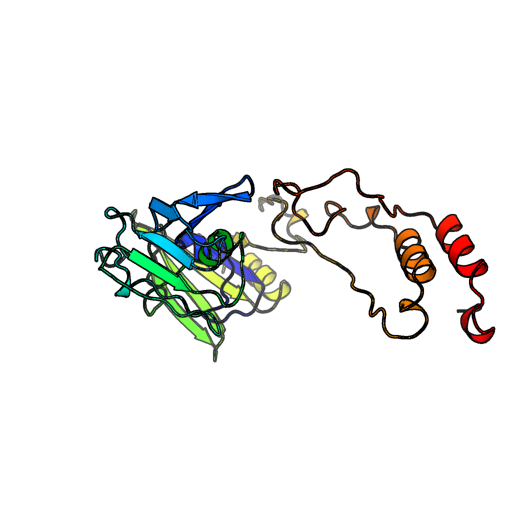.00 204 GLY A N 1
ATOM 1626 C CA . GLY A 1 204 ? 31.837 -3.452 -16.962 1.00 90.00 204 GLY A CA 1
ATOM 1627 C C . GLY A 1 204 ? 31.382 -2.148 -17.626 1.00 90.00 204 GLY A C 1
ATOM 1628 O O . GLY A 1 204 ? 31.497 -1.063 -17.053 1.00 90.00 204 GLY A O 1
ATOM 1629 N N . LEU A 1 205 ? 30.823 -2.267 -18.835 1.00 90.94 205 LEU A N 1
ATOM 1630 C CA . LEU A 1 205 ? 30.346 -1.126 -19.627 1.00 90.94 205 LEU A CA 1
ATOM 1631 C C . LEU A 1 205 ? 29.190 -0.365 -18.967 1.00 90.94 205 LEU A C 1
ATOM 1633 O O . LEU A 1 205 ? 29.035 0.831 -19.194 1.00 90.94 205 LEU A O 1
ATOM 1637 N N . LEU A 1 206 ? 28.409 -1.014 -18.097 1.00 93.62 206 LEU A N 1
ATOM 1638 C CA . LEU A 1 206 ? 27.302 -0.366 -17.390 1.00 93.62 206 LEU A CA 1
ATOM 1639 C C . LEU A 1 206 ? 27.782 0.686 -16.381 1.00 93.62 206 LEU A C 1
ATOM 1641 O O . LEU A 1 206 ? 26.986 1.533 -15.970 1.00 93.62 206 LEU A O 1
ATOM 1645 N N . GLY A 1 207 ? 29.069 0.691 -16.013 1.00 92.19 207 GLY A N 1
ATOM 1646 C CA . GLY A 1 207 ? 29.683 1.788 -15.264 1.00 92.19 207 GLY A CA 1
ATOM 1647 C C . GLY A 1 207 ? 29.805 3.083 -16.070 1.00 92.19 207 GLY A C 1
ATOM 1648 O O . GLY A 1 207 ? 29.660 4.174 -15.509 1.00 92.19 207 GLY A O 1
ATOM 1649 N N . ASN A 1 208 ? 29.947 2.991 -17.395 1.00 92.88 208 ASN A N 1
ATOM 1650 C CA . ASN A 1 208 ? 30.035 4.150 -18.274 1.00 92.88 208 ASN A CA 1
ATOM 1651 C C . ASN A 1 208 ? 28.651 4.813 -18.449 1.00 92.88 208 ASN A C 1
ATOM 1653 O O . ASN A 1 208 ? 27.658 4.168 -18.794 1.00 92.88 208 ASN A O 1
ATOM 1657 N N . LYS A 1 209 ? 28.576 6.124 -18.187 1.00 93.69 209 LYS A N 1
ATOM 1658 C CA . LYS A 1 209 ? 27.337 6.909 -18.293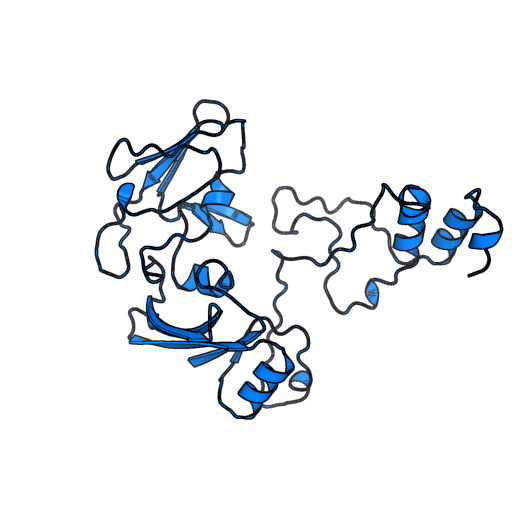 1.00 93.69 209 LYS A CA 1
ATOM 1659 C C . LYS A 1 209 ? 26.786 6.931 -19.716 1.00 93.69 209 LYS A C 1
ATOM 1661 O O . LYS A 1 209 ? 25.584 6.731 -19.886 1.00 93.69 209 LYS A O 1
ATOM 1666 N N . ASP A 1 210 ? 27.641 7.154 -20.703 1.00 94.00 210 ASP A N 1
ATOM 1667 C CA . ASP A 1 210 ? 27.242 7.278 -22.102 1.00 94.00 210 ASP A CA 1
ATOM 1668 C C . ASP A 1 210 ? 26.700 5.940 -22.617 1.00 94.00 210 ASP A C 1
ATOM 1670 O O . ASP A 1 210 ? 25.776 5.918 -23.425 1.00 94.00 210 ASP A O 1
ATOM 1674 N N . PHE A 1 211 ? 27.173 4.813 -22.065 1.00 95.00 211 PHE A N 1
ATOM 1675 C CA . PHE A 1 211 ? 26.706 3.482 -22.457 1.00 95.00 211 PHE A CA 1
ATOM 1676 C C . PHE A 1 211 ? 25.285 3.248 -21.958 1.00 95.00 211 PHE A C 1
ATOM 1678 O O . PHE A 1 211 ? 24.409 2.838 -22.715 1.00 95.00 211 PHE A O 1
ATOM 1685 N N . ARG A 1 212 ? 25.000 3.627 -20.707 1.00 95.25 212 ARG A N 1
ATOM 1686 C CA . ARG A 1 212 ? 23.628 3.605 -20.174 1.00 95.25 212 ARG A CA 1
ATOM 1687 C C . ARG A 1 212 ? 22.693 4.544 -20.939 1.00 95.25 212 ARG A C 1
ATOM 1689 O O . ARG A 1 212 ? 21.519 4.219 -21.130 1.00 95.25 212 ARG A O 1
ATOM 1696 N N . GLN A 1 213 ? 23.191 5.699 -21.385 1.00 95.12 213 GLN A N 1
ATOM 1697 C CA . GLN A 1 213 ? 22.414 6.606 -22.232 1.00 95.12 213 GLN A CA 1
ATOM 1698 C C . GLN A 1 213 ? 22.137 5.986 -23.604 1.00 95.12 213 GLN A C 1
ATOM 1700 O O . GLN A 1 213 ? 20.994 6.035 -24.050 1.00 95.12 213 GLN A O 1
ATOM 1705 N N . ALA A 1 214 ? 23.128 5.347 -24.229 1.00 95.81 214 ALA A N 1
ATOM 1706 C CA . ALA A 1 214 ? 22.954 4.641 -25.492 1.00 95.81 214 ALA A CA 1
ATOM 1707 C C . ALA A 1 214 ? 21.894 3.537 -25.389 1.00 95.81 214 ALA A C 1
ATOM 1709 O O . ALA A 1 214 ? 20.976 3.509 -26.201 1.00 95.81 214 ALA A O 1
ATOM 1710 N N . LEU A 1 215 ? 21.945 2.700 -24.344 1.00 95.38 215 LEU A N 1
ATOM 1711 C CA . LEU A 1 215 ? 20.914 1.686 -24.079 1.00 95.38 215 LEU A CA 1
ATOM 1712 C C . LEU A 1 215 ? 19.522 2.314 -23.917 1.00 95.38 215 LEU A C 1
ATOM 1714 O O . LEU A 1 215 ? 18.530 1.794 -24.431 1.00 95.38 215 LEU A O 1
ATOM 1718 N N . SER A 1 216 ? 19.451 3.466 -23.244 1.00 94.25 216 SER A N 1
ATOM 1719 C CA . SER A 1 216 ? 18.198 4.200 -23.069 1.00 94.25 216 SER A CA 1
ATOM 1720 C C . SER A 1 216 ? 17.644 4.694 -24.409 1.00 94.25 216 SER A C 1
ATOM 1722 O O . SER A 1 216 ? 16.468 4.467 -24.669 1.00 94.25 216 SER A O 1
ATOM 1724 N N . TYR A 1 217 ? 18.452 5.312 -25.277 1.00 95.75 217 TYR A N 1
ATOM 1725 C CA . TYR A 1 217 ? 18.017 5.746 -26.615 1.00 95.75 217 TYR A CA 1
ATOM 1726 C C . TYR A 1 217 ? 17.710 4.568 -27.556 1.00 95.75 217 TYR A C 1
ATOM 1728 O O . TYR A 1 217 ? 16.800 4.664 -28.371 1.00 95.75 217 TYR A O 1
ATOM 1736 N N . ALA A 1 218 ? 18.404 3.434 -27.416 1.00 95.50 218 ALA A N 1
ATOM 1737 C CA . ALA A 1 218 ? 18.198 2.241 -28.240 1.00 95.50 218 ALA A CA 1
ATOM 1738 C C . ALA A 1 218 ? 16.884 1.495 -27.944 1.00 95.50 218 ALA A C 1
ATOM 1740 O O . ALA A 1 218 ? 16.479 0.641 -28.728 1.00 95.50 218 ALA A O 1
ATOM 1741 N N . THR A 1 219 ? 16.224 1.788 -26.820 1.00 92.88 219 THR A N 1
ATOM 1742 C CA . THR A 1 219 ? 14.978 1.118 -26.423 1.00 92.88 219 THR A CA 1
ATOM 1743 C C . THR A 1 219 ? 13.759 1.904 -26.890 1.00 92.88 219 THR A C 1
ATOM 1745 O O . THR A 1 219 ? 13.519 3.018 -26.402 1.00 92.88 219 THR A O 1
ATOM 1748 N N . ASP A 1 220 ? 12.956 1.297 -27.765 1.00 91.56 220 ASP A N 1
ATOM 1749 C CA . ASP A 1 220 ? 11.671 1.849 -28.186 1.00 91.56 220 ASP A CA 1
ATOM 1750 C C . ASP A 1 220 ? 10.599 1.640 -27.110 1.00 91.56 220 ASP A C 1
ATOM 1752 O O . ASP A 1 220 ? 9.999 0.573 -26.978 1.00 91.56 220 ASP A O 1
ATOM 1756 N N . LYS A 1 221 ? 10.388 2.686 -26.308 1.00 87.88 221 LYS A N 1
ATOM 1757 C CA . LYS A 1 221 ? 9.444 2.677 -25.184 1.00 87.88 221 LYS A CA 1
ATOM 1758 C C . LYS A 1 221 ? 8.005 2.907 -25.630 1.00 87.88 221 LYS A C 1
ATOM 1760 O O . LYS A 1 221 ? 7.112 2.570 -24.868 1.00 87.88 221 LYS A O 1
ATOM 1765 N N . GLU A 1 222 ? 7.780 3.435 -26.832 1.00 83.69 222 GLU A N 1
ATOM 1766 C CA . GLU A 1 222 ? 6.431 3.708 -27.347 1.00 83.69 222 GLU A CA 1
ATOM 1767 C C . GLU A 1 222 ? 5.732 2.411 -27.793 1.00 83.69 222 GLU A C 1
ATOM 1769 O O . GLU A 1 222 ? 4.509 2.340 -27.867 1.00 83.69 222 GLU A O 1
ATOM 1774 N N . THR A 1 223 ? 6.503 1.342 -28.034 1.00 85.44 223 THR A N 1
ATOM 1775 C CA . THR A 1 223 ? 5.957 -0.008 -28.268 1.00 85.44 223 THR A CA 1
ATOM 1776 C C . THR A 1 223 ? 5.336 -0.631 -27.020 1.00 85.44 223 THR A C 1
ATOM 1778 O O . THR A 1 223 ? 4.538 -1.567 -27.123 1.00 85.44 223 THR A O 1
ATOM 1781 N N . LEU A 1 224 ? 5.677 -0.125 -25.832 1.00 79.56 224 LEU A N 1
ATOM 1782 C CA . LEU A 1 224 ? 5.045 -0.541 -24.591 1.00 79.56 224 LEU A CA 1
ATOM 1783 C C . LEU A 1 224 ? 3.663 0.116 -24.557 1.00 79.56 224 LEU A C 1
ATOM 1785 O O . LEU A 1 224 ? 3.559 1.334 -24.521 1.00 79.56 224 LEU A O 1
ATOM 1789 N N . SER A 1 225 ? 2.588 -0.676 -24.566 1.00 70.31 225 SER A N 1
ATOM 1790 C CA . SER A 1 225 ? 1.198 -0.177 -24.544 1.00 70.31 225 SER A CA 1
ATOM 1791 C C . SER A 1 225 ? 0.778 0.441 -23.194 1.00 70.31 225 SER A C 1
ATOM 1793 O O . SER A 1 225 ? -0.389 0.371 -22.818 1.00 70.31 225 SER A O 1
ATOM 1795 N N . TYR A 1 226 ? 1.729 1.005 -22.451 1.00 78.31 226 TYR A N 1
ATOM 1796 C CA . TYR A 1 226 ? 1.571 1.553 -21.110 1.00 78.31 226 TYR A CA 1
ATOM 1797 C C . TYR A 1 226 ? 2.014 3.013 -21.081 1.00 78.31 226 TYR A C 1
ATOM 1799 O O . TYR A 1 226 ? 2.846 3.445 -21.878 1.00 78.31 226 TYR A O 1
ATOM 1807 N N . GLU A 1 227 ? 1.488 3.771 -20.124 1.00 83.81 227 GLU A N 1
ATOM 1808 C CA . GLU A 1 227 ? 1.907 5.150 -19.912 1.00 83.81 227 GLU A CA 1
ATOM 1809 C C . GLU A 1 227 ? 3.382 5.210 -19.484 1.00 83.81 227 GLU A C 1
ATOM 1811 O O . GLU A 1 227 ? 3.832 4.500 -18.578 1.00 83.81 227 GLU A O 1
ATOM 1816 N N . ARG A 1 228 ? 4.168 6.047 -20.166 1.00 86.81 228 ARG A N 1
ATOM 1817 C CA . ARG A 1 228 ? 5.609 6.144 -19.942 1.00 86.81 228 ARG A CA 1
ATOM 1818 C C . ARG A 1 228 ? 5.912 6.955 -18.683 1.00 86.81 228 ARG A C 1
ATOM 1820 O O . ARG A 1 228 ? 5.791 8.177 -18.679 1.00 86.81 228 ARG A O 1
ATOM 1827 N N . ALA A 1 229 ? 6.445 6.296 -17.657 1.00 89.00 229 ALA A N 1
ATOM 1828 C CA . ALA A 1 229 ? 7.055 6.986 -16.524 1.00 89.00 229 ALA A CA 1
ATOM 1829 C C . ALA A 1 229 ? 8.344 7.709 -16.963 1.00 89.00 229 ALA A C 1
ATOM 1831 O O . ALA A 1 229 ? 9.283 7.089 -17.472 1.00 89.00 229 ALA A O 1
ATOM 1832 N N . ILE A 1 230 ? 8.401 9.028 -16.765 1.00 88.44 230 ILE A N 1
ATOM 1833 C CA . ILE A 1 230 ? 9.596 9.848 -17.049 1.00 88.44 230 ILE A CA 1
ATOM 1834 C C . ILE A 1 230 ? 10.430 10.151 -15.797 1.00 88.44 230 ILE A C 1
ATOM 1836 O O . ILE A 1 230 ? 11.574 10.585 -15.906 1.00 88.44 230 ILE A O 1
ATOM 1840 N N . SER A 1 231 ? 9.877 9.884 -14.614 1.00 87.81 231 SER A N 1
ATOM 1841 C CA . SER A 1 231 ? 10.472 10.111 -13.297 1.00 87.81 231 SER A CA 1
ATOM 1842 C C . SER A 1 231 ? 10.143 8.926 -12.379 1.00 87.81 231 SER A C 1
ATOM 1844 O O . SER A 1 231 ? 9.098 8.305 -12.571 1.00 87.81 231 SER A O 1
ATOM 1846 N N . PRO A 1 232 ? 10.980 8.609 -11.369 1.00 87.56 232 PRO A N 1
ATOM 1847 C CA . PRO A 1 232 ? 10.608 7.656 -10.319 1.00 87.56 232 PRO A CA 1
ATOM 1848 C C . PRO A 1 232 ? 9.494 8.179 -9.395 1.00 87.56 232 PRO A C 1
ATOM 1850 O O . PRO A 1 232 ? 8.987 7.426 -8.568 1.00 87.56 232 PRO A O 1
ATOM 1853 N N . LEU A 1 233 ? 9.149 9.468 -9.488 1.00 87.94 233 LEU A N 1
ATOM 1854 C CA . LEU A 1 233 ? 8.053 10.075 -8.740 1.00 87.94 233 LEU A CA 1
ATOM 1855 C C . LEU A 1 233 ? 6.761 10.022 -9.556 1.00 87.94 233 LEU A C 1
ATOM 1857 O O . LEU A 1 233 ? 6.760 10.365 -10.739 1.00 87.94 233 LEU A O 1
ATOM 1861 N N . SER A 1 234 ? 5.671 9.645 -8.889 1.00 86.94 234 SER A N 1
ATOM 1862 C CA . SER A 1 234 ? 4.316 9.668 -9.444 1.00 86.94 234 SER A CA 1
ATOM 1863 C C . SER A 1 234 ? 3.947 11.063 -9.964 1.00 86.94 234 SER A C 1
ATOM 1865 O O . SER A 1 234 ? 4.263 12.036 -9.275 1.00 86.94 234 SER A O 1
ATOM 1867 N N . PRO A 1 235 ? 3.216 11.186 -11.089 1.00 88.06 235 PRO A N 1
ATOM 186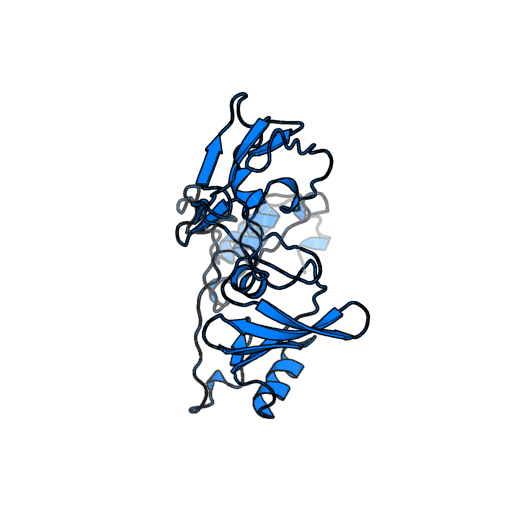8 C CA . PRO A 1 235 ? 2.651 12.457 -11.548 1.00 88.06 235 PRO A CA 1
ATOM 1869 C C . PRO A 1 235 ? 1.740 13.154 -10.529 1.00 88.06 235 PRO A C 1
ATOM 1871 O O . PRO A 1 235 ? 1.569 14.367 -10.596 1.00 88.06 235 PRO A O 1
ATOM 1874 N N . LEU A 1 236 ? 1.174 12.399 -9.580 1.00 84.81 236 LEU A N 1
ATOM 1875 C CA . LEU A 1 236 ? 0.347 12.931 -8.493 1.00 84.81 236 LEU A CA 1
ATOM 1876 C C . LEU A 1 236 ? 1.180 13.558 -7.368 1.00 84.81 236 LEU A C 1
ATOM 1878 O O . LEU A 1 236 ? 0.652 14.272 -6.526 1.00 84.81 236 LEU A O 1
ATOM 1882 N N . SER A 1 237 ? 2.486 13.298 -7.322 1.00 83.00 237 SER A N 1
ATOM 1883 C CA . SER A 1 237 ? 3.342 13.834 -6.271 1.00 83.00 237 SER A CA 1
ATOM 1884 C C . SER A 1 237 ? 3.527 15.342 -6.427 1.00 83.00 237 SER A C 1
ATOM 1886 O O . SER A 1 237 ? 3.884 15.825 -7.498 1.00 83.00 237 SER A O 1
ATOM 1888 N N . TRP A 1 238 ? 3.436 16.086 -5.323 1.00 82.50 238 TRP A N 1
ATOM 1889 C CA . TRP A 1 238 ? 3.830 17.501 -5.273 1.00 82.50 238 TRP A CA 1
ATOM 1890 C C . TRP A 1 238 ? 5.290 17.740 -5.705 1.00 82.50 238 TRP A C 1
ATOM 1892 O O . TRP A 1 238 ? 5.638 18.837 -6.133 1.00 82.50 238 TRP A O 1
ATOM 1902 N N . ALA A 1 239 ? 6.147 16.717 -5.591 1.00 83.94 239 ALA A N 1
ATOM 1903 C CA . ALA A 1 239 ? 7.553 16.753 -5.985 1.00 83.94 239 ALA A CA 1
ATOM 1904 C C . ALA A 1 239 ? 7.785 16.275 -7.432 1.00 83.94 239 ALA A C 1
ATOM 1906 O O . ALA A 1 239 ? 8.932 16.159 -7.872 1.00 83.94 239 ALA A O 1
ATOM 1907 N N . TYR A 1 240 ? 6.719 15.966 -8.177 1.00 89.62 240 TYR A N 1
ATOM 1908 C CA . TYR A 1 240 ? 6.823 15.561 -9.570 1.00 89.62 240 TYR A CA 1
ATOM 1909 C C . TYR A 1 240 ? 7.395 16.691 -10.427 1.00 89.62 240 TYR A C 1
ATOM 1911 O O . TYR A 1 240 ? 6.921 17.825 -10.400 1.00 89.62 240 TYR A O 1
ATOM 1919 N N . ASN A 1 241 ? 8.407 16.363 -11.230 1.00 90.12 241 ASN A N 1
ATOM 1920 C CA . ASN A 1 241 ? 8.997 17.293 -12.179 1.00 90.12 241 ASN A CA 1
ATOM 1921 C C . ASN A 1 241 ? 8.848 16.752 -13.611 1.00 90.12 241 ASN A C 1
ATOM 1923 O O . ASN A 1 241 ? 9.591 15.841 -13.989 1.00 90.12 241 ASN A O 1
ATOM 1927 N N . PRO A 1 242 ? 7.946 17.319 -14.433 1.00 91.00 242 PRO A N 1
ATOM 1928 C CA . PRO A 1 242 ? 7.791 16.904 -15.823 1.00 91.00 242 PRO A CA 1
ATOM 1929 C C . PRO A 1 242 ? 8.919 17.404 -16.741 1.00 91.00 242 PRO A C 1
ATOM 1931 O O . PRO A 1 242 ? 9.023 16.953 -17.875 1.00 91.00 242 PRO A O 1
ATOM 1934 N N . GLN A 1 243 ? 9.781 18.320 -16.284 1.00 91.75 243 GLN A N 1
ATOM 1935 C CA . GLN A 1 243 ? 10.839 18.946 -17.093 1.00 91.75 243 GLN A CA 1
ATOM 1936 C C . GLN A 1 243 ? 12.143 18.129 -17.142 1.00 91.75 243 GLN A C 1
ATOM 1938 O O . GLN A 1 243 ? 13.222 18.662 -17.408 1.00 91.75 243 GLN A O 1
ATOM 1943 N N . VAL A 1 244 ? 12.074 16.826 -16.869 1.00 90.44 244 VAL A N 1
ATOM 1944 C CA . VAL A 1 244 ? 13.223 15.920 -16.979 1.00 90.44 244 VAL A CA 1
ATOM 1945 C C . VAL A 1 244 ? 13.501 15.571 -18.439 1.00 90.44 244 VAL A C 1
ATOM 1947 O O . VAL A 1 244 ? 12.588 15.475 -19.254 1.00 90.44 244 VAL A O 1
ATOM 1950 N N . LYS A 1 245 ? 14.775 15.359 -18.789 1.00 89.06 245 LYS A N 1
ATOM 1951 C CA . LYS A 1 245 ? 15.159 15.000 -20.159 1.00 89.06 245 LYS A CA 1
ATOM 1952 C C . LYS A 1 245 ? 14.614 13.610 -20.524 1.00 89.06 245 LYS A C 1
ATOM 1954 O O . LYS A 1 245 ? 15.070 12.625 -19.934 1.00 89.06 245 LYS A O 1
ATOM 1959 N N . PRO A 1 246 ? 13.734 13.485 -21.534 1.00 84.31 246 PRO A N 1
ATOM 1960 C CA . PRO A 1 246 ? 13.307 12.180 -22.003 1.00 84.31 246 PRO A CA 1
ATOM 1961 C C . PRO A 1 246 ? 14.400 11.556 -22.885 1.00 84.31 246 PRO A C 1
ATOM 1963 O O . PRO A 1 246 ? 14.850 12.147 -23.864 1.00 84.31 246 PRO A O 1
ATOM 1966 N N . TYR A 1 247 ? 14.818 10.330 -22.563 1.00 90.12 247 TYR A N 1
ATOM 1967 C CA . TYR A 1 247 ? 15.629 9.486 -23.454 1.00 90.12 247 TYR A CA 1
ATOM 1968 C C . TYR A 1 247 ? 14.698 8.736 -24.414 1.00 90.12 247 TYR A C 1
ATOM 1970 O O . TYR A 1 247 ? 14.407 7.548 -24.229 1.00 90.12 247 TYR A O 1
ATOM 1978 N N . SER A 1 248 ? 14.077 9.479 -25.332 1.00 91.81 248 SER A N 1
ATOM 1979 C CA . SER A 1 248 ? 13.184 8.924 -26.361 1.00 91.81 248 SER A CA 1
ATOM 1980 C C . SER A 1 248 ? 13.939 8.010 -27.321 1.00 91.81 248 SER A C 1
ATOM 1982 O O . SER A 1 248 ? 15.164 8.004 -27.323 1.00 91.81 248 SER A O 1
ATOM 1984 N N . PHE A 1 249 ? 13.219 7.181 -28.069 1.00 95.06 249 PHE A N 1
ATOM 1985 C CA . PHE A 1 249 ? 13.848 6.249 -28.996 1.00 95.06 249 PHE A CA 1
ATOM 1986 C C . PHE A 1 249 ? 14.625 7.001 -30.084 1.00 95.06 249 PHE A C 1
ATOM 1988 O O . PHE A 1 249 ? 14.055 7.839 -30.778 1.00 95.06 249 PHE A O 1
ATOM 1995 N N . ASP A 1 250 ? 15.923 6.720 -30.193 1.00 96.50 250 ASP A N 1
ATOM 1996 C CA . ASP A 1 250 ? 16.828 7.315 -31.176 1.00 96.50 250 ASP A CA 1
ATOM 1997 C C . ASP A 1 250 ? 18.018 6.371 -31.417 1.00 96.50 250 ASP A C 1
ATOM 1999 O O . ASP A 1 250 ? 19.008 6.336 -30.676 1.00 96.50 250 ASP A O 1
ATOM 2003 N N . GLN A 1 251 ? 17.899 5.542 -32.452 1.00 95.69 251 GLN A N 1
ATOM 2004 C CA . GLN A 1 251 ? 18.898 4.518 -32.746 1.00 95.69 251 GLN A CA 1
ATOM 2005 C C . GLN A 1 251 ? 20.214 5.112 -33.272 1.00 95.69 251 GLN A C 1
ATOM 2007 O O . GLN A 1 251 ? 21.280 4.535 -33.042 1.00 95.69 251 GLN A O 1
ATOM 2012 N N . GLU A 1 252 ? 20.166 6.246 -33.973 1.00 95.88 252 GLU A N 1
ATOM 2013 C CA . GLU A 1 252 ? 21.365 6.916 -34.481 1.00 95.88 252 GLU A CA 1
ATOM 2014 C C . GLU A 1 252 ? 22.161 7.501 -33.324 1.00 95.88 252 GLU A C 1
ATOM 2016 O O . GLU A 1 252 ? 23.344 7.180 -33.170 1.00 95.88 252 GLU A O 1
ATOM 2021 N N . ARG A 1 253 ? 21.487 8.225 -32.425 1.00 95.19 253 ARG A N 1
ATOM 2022 C CA . ARG A 1 253 ? 22.128 8.787 -31.239 1.00 95.19 253 ARG A CA 1
ATOM 2023 C C . ARG A 1 253 ? 22.718 7.716 -30.330 1.00 95.19 253 ARG A C 1
ATOM 2025 O O . ARG A 1 253 ? 23.799 7.909 -29.774 1.00 95.19 253 ARG A O 1
ATOM 2032 N N . ALA A 1 254 ? 22.042 6.576 -30.179 1.00 95.81 254 ALA A N 1
ATOM 2033 C CA . ALA A 1 254 ? 22.583 5.443 -29.434 1.00 95.81 254 ALA A CA 1
ATOM 2034 C C . ALA A 1 254 ? 23.899 4.925 -30.044 1.00 95.81 254 ALA A C 1
ATOM 2036 O O . ALA A 1 254 ? 24.861 4.681 -29.316 1.00 95.81 254 ALA A O 1
ATOM 2037 N N . ARG A 1 255 ? 23.963 4.790 -31.377 1.00 94.25 255 ARG A N 1
ATOM 2038 C CA . ARG A 1 255 ? 25.170 4.332 -32.086 1.00 94.25 255 ARG A CA 1
ATOM 2039 C C . ARG A 1 255 ? 26.311 5.340 -32.009 1.00 94.25 255 ARG A C 1
ATOM 2041 O O . ARG A 1 255 ? 27.452 4.914 -31.867 1.00 94.25 255 ARG A O 1
ATOM 2048 N N . GLU A 1 256 ? 26.025 6.638 -32.105 1.00 94.25 256 GLU A N 1
ATOM 2049 C CA . GLU A 1 256 ? 27.027 7.699 -31.917 1.00 94.25 256 GLU A CA 1
ATOM 2050 C C . GLU A 1 256 ? 27.695 7.581 -30.548 1.00 94.25 256 GLU A C 1
ATOM 2052 O O . GLU A 1 256 ? 28.913 7.443 -30.469 1.00 94.25 256 GLU A O 1
ATOM 2057 N N . LEU A 1 257 ? 26.888 7.512 -29.482 1.00 93.12 257 LEU A N 1
ATOM 2058 C CA . LEU A 1 257 ? 27.390 7.379 -28.114 1.00 93.12 257 LEU A CA 1
ATOM 2059 C C . LEU A 1 257 ? 28.291 6.148 -27.955 1.00 93.12 257 LEU A C 1
ATOM 2061 O O . LEU A 1 257 ? 29.326 6.238 -27.310 1.00 93.12 257 LEU A O 1
ATOM 2065 N N . ILE A 1 258 ? 27.933 5.012 -28.561 1.00 91.00 258 ILE A N 1
ATOM 2066 C CA . ILE A 1 258 ? 28.740 3.782 -28.498 1.00 91.00 258 ILE A CA 1
ATOM 2067 C C . ILE A 1 258 ? 30.043 3.905 -29.299 1.00 91.00 258 ILE A C 1
ATOM 2069 O O . ILE A 1 258 ? 31.078 3.405 -28.862 1.00 91.00 258 ILE A O 1
ATOM 2073 N N . LYS A 1 259 ? 30.021 4.544 -30.473 1.00 87.00 259 LYS A N 1
ATOM 2074 C CA . LYS A 1 259 ? 31.216 4.709 -31.319 1.00 87.00 259 LYS A CA 1
ATOM 2075 C C . LYS A 1 259 ? 32.275 5.584 -30.662 1.00 87.00 259 LYS A C 1
ATOM 2077 O O . LYS A 1 259 ? 33.459 5.275 -30.791 1.00 87.00 259 LYS A O 1
ATOM 2082 N N . ASP A 1 260 ? 31.837 6.617 -29.950 1.00 78.81 260 ASP A N 1
ATOM 2083 C CA . ASP A 1 260 ? 32.706 7.546 -29.227 1.00 78.81 260 ASP A CA 1
ATOM 2084 C C . ASP A 1 260 ? 33.352 6.903 -27.985 1.00 78.81 260 ASP A C 1
ATOM 2086 O O . ASP A 1 260 ? 34.260 7.475 -27.381 1.00 78.81 260 ASP A O 1
ATOM 2090 N N . MET A 1 261 ? 32.930 5.691 -27.607 1.00 83.69 261 MET A N 1
ATOM 2091 C CA . MET A 1 261 ? 33.562 4.928 -26.537 1.00 83.69 261 MET A CA 1
ATOM 2092 C C . MET A 1 261 ? 34.804 4.188 -27.029 1.00 83.69 261 MET A C 1
ATOM 2094 O O . MET A 1 261 ? 34.794 3.453 -28.027 1.00 83.69 261 MET A O 1
ATOM 2098 N N . ASP A 1 262 ? 35.865 4.284 -26.233 1.00 68.00 262 ASP A N 1
ATOM 2099 C CA . ASP A 1 262 ? 37.043 3.434 -26.363 1.00 68.00 262 ASP A CA 1
ATOM 2100 C C . ASP A 1 262 ? 36.740 2.023 -25.827 1.00 68.00 262 ASP A C 1
ATOM 2102 O O . ASP A 1 262 ? 37.120 1.637 -24.722 1.00 68.00 262 ASP A O 1
ATOM 2106 N N . LEU A 1 263 ? 35.928 1.274 -26.580 1.00 66.38 263 LEU A N 1
ATOM 2107 C CA . LEU A 1 263 ? 35.598 -0.117 -26.273 1.00 66.38 263 LEU A CA 1
ATOM 2108 C C . LEU A 1 263 ? 36.719 -1.042 -26.775 1.00 66.38 263 LEU A C 1
ATOM 2110 O O . LEU A 1 263 ? 37.154 -0.890 -27.925 1.00 66.38 263 LEU A O 1
ATOM 2114 N N . PRO A 1 264 ? 37.137 -2.049 -25.983 1.00 57.56 264 PRO A N 1
ATOM 2115 C CA . PRO A 1 264 ? 38.000 -3.124 -26.463 1.00 57.56 264 PRO A CA 1
ATOM 2116 C C . PRO A 1 264 ? 37.399 -3.767 -27.722 1.00 57.56 264 PRO A C 1
ATOM 2118 O O . PRO A 1 264 ? 36.192 -4.009 -27.778 1.00 57.56 264 PRO A O 1
ATOM 2121 N N . LYS A 1 265 ? 38.232 -4.046 -28.738 1.00 54.09 265 LYS A N 1
ATOM 2122 C CA . LYS A 1 265 ? 37.799 -4.489 -30.083 1.00 54.09 265 LYS A CA 1
ATOM 2123 C C . LYS A 1 265 ? 36.838 -5.691 -30.086 1.00 54.09 265 LYS A C 1
ATOM 2125 O O . LYS A 1 265 ? 36.017 -5.785 -30.986 1.00 54.09 265 LYS A O 1
ATOM 2130 N N . GLU A 1 266 ? 36.879 -6.547 -29.068 1.00 54.44 266 GLU A N 1
ATOM 2131 C CA . GLU A 1 266 ? 36.029 -7.742 -28.935 1.00 54.44 266 GLU A CA 1
ATOM 2132 C C . GLU A 1 266 ? 34.559 -7.446 -28.564 1.00 54.44 266 GLU A C 1
ATOM 2134 O O . GLU A 1 266 ? 33.724 -8.343 -28.619 1.00 54.44 266 GLU A O 1
ATOM 2139 N N . GLN A 1 267 ? 34.214 -6.203 -28.204 1.00 52.16 267 GLN A N 1
ATOM 2140 C CA . GLN A 1 267 ? 32.857 -5.805 -27.784 1.00 52.16 267 GLN A CA 1
ATOM 2141 C C . GLN A 1 267 ? 32.146 -4.873 -28.779 1.00 52.16 267 GLN A C 1
ATOM 2143 O O . GLN A 1 267 ? 31.049 -4.403 -28.493 1.00 52.16 267 GLN A O 1
ATOM 2148 N N . LYS A 1 268 ? 32.761 -4.580 -29.936 1.00 47.94 268 LYS A N 1
ATOM 2149 C CA . LYS A 1 268 ? 32.186 -3.699 -30.972 1.00 47.94 268 LYS A CA 1
ATOM 2150 C C . LYS A 1 268 ? 31.378 -4.443 -32.051 1.00 47.94 268 LYS A C 1
ATOM 2152 O O . LYS A 1 268 ? 30.719 -3.777 -32.843 1.00 47.94 268 LYS A O 1
ATOM 2157 N N . GLU A 1 269 ? 31.436 -5.777 -32.102 1.00 40.50 269 GLU A N 1
ATOM 2158 C CA . GLU A 1 269 ? 30.921 -6.585 -33.229 1.00 40.50 269 GLU A CA 1
ATOM 2159 C C . GLU A 1 269 ? 29.712 -7.493 -32.913 1.00 40.50 269 GLU A C 1
ATOM 2161 O O . GLU A 1 269 ? 29.217 -8.150 -33.825 1.00 40.50 269 GLU A O 1
ATOM 2166 N N . ASN A 1 270 ? 29.189 -7.495 -31.681 1.00 36.47 270 ASN A N 1
ATOM 2167 C CA . ASN A 1 270 ? 27.953 -8.208 -31.304 1.00 36.47 270 ASN A CA 1
ATOM 2168 C C . ASN A 1 270 ? 26.881 -7.233 -30.815 1.00 36.47 270 ASN A C 1
ATOM 2170 O O . ASN A 1 270 ? 25.684 -7.546 -30.999 1.00 36.47 270 ASN A O 1
#

Solvent-accessible surface area (backbone atoms only — not comparable to full-atom values): 15838 Å² total; per-residue (Å²): 90,32,36,26,35,59,39,83,30,38,90,92,61,53,58,64,77,58,42,56,40,22,10,50,7,47,17,30,70,48,95,60,60,43,78,42,66,44,50,16,68,47,70,51,60,88,62,77,30,23,38,42,40,36,36,48,34,85,89,39,44,33,77,87,71,47,71,59,33,37,88,61,60,59,82,86,57,89,84,40,56,74,47,59,92,44,62,47,29,39,34,40,40,45,92,55,69,42,80,65,51,62,61,63,42,24,53,56,35,48,39,90,81,60,44,18,56,33,65,32,40,63,76,45,78,43,64,59,86,79,30,47,39,34,41,34,30,37,34,91,88,67,51,56,42,34,43,35,46,21,80,38,63,70,53,36,53,48,35,43,75,73,65,74,22,79,44,74,49,88,67,86,72,59,74,75,48,82,75,37,92,88,55,87,85,83,88,76,88,60,65,90,60,82,88,82,86,84,75,61,54,88,45,78,67,48,45,40,67,55,49,50,50,19,57,40,13,58,41,65,63,82,77,45,98,58,87,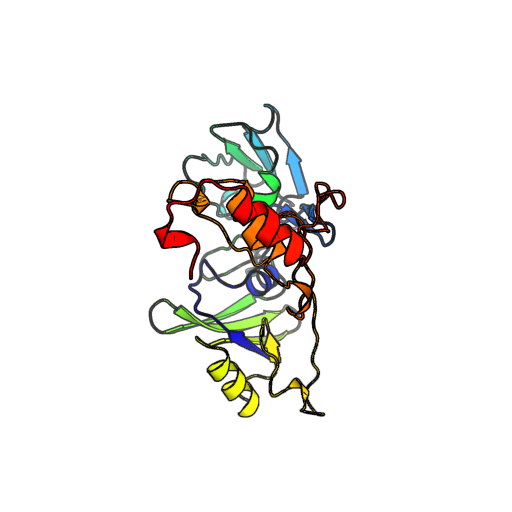82,77,86,53,100,55,32,87,50,36,92,82,44,66,88,87,56,87,78,66,55,64,34,62,66,64,16,49,51,44,53,66,75,46,94,63,64,78,89,71,77,84,124

InterPro domains:
  IPR000914 Solute-binding protein family 5 domain [PF00496] (35-79)
  IPR000914 Solute-binding protein family 5 domain [PF00496] (82-266)
  IPR039424 Solute-binding protein family 5 [PTHR30290] (18-266)

Secondary structure (DSSP, 8-state):
-EEEEES---SSS--HHHHHHH---SEEE-TTS-EEESSEEEEEESSSSSEEEEEEPTT-B-TTSPBP-TTT-----TT--EEEEETTEEEEE-SS--TTHHHHTTS---BTTTB-SSSPEEEEEEEETTEEEEEEEE-TT--EEEEEEESSHHHHHHHHHTTS-SEEES-S--TTGGG-TTPPP-----TT----PPP-TTSGGGGSHHHHHHHHHHS--TTSSS----SSS-TTSTT--TTSPP----HHHHHHHHHTS---GGGS--